Protein AF-A0A4S4KH27-F1 (afdb_monomer)

Secondary structure (DSSP, 8-state):
--S-PPPHHHHHHHHHHHHTHHHHHHHHGGGGGT--TT-HHHHHHHHHHHHHHHHHHHHHHHHHHHHSPPPP-TT--PPPS-HHHHHH-GGGGT---------HHHHHHHHHHHS-TT-GGG-SS-HHHHHHHHHHHHHTT-PPP-TTTHHHHHHHHHHHHHHS-----GGGS---------S------PPTT--S-TTTT----SSS----SS-SS----HHHHHHHHHHHHHHHHHHHTS---------

pLDDT: mean 73.65, std 20.92, range [32.75, 95.81]

Structure (mmCIF, N/CA/C/O backbone):
data_AF-A0A4S4KH27-F1
#
_entry.id   AF-A0A4S4KH27-F1
#
loop_
_atom_site.group_PDB
_atom_site.id
_atom_site.type_symbol
_atom_site.label_atom_id
_atom_site.label_alt_id
_atom_site.label_comp_id
_atom_site.label_asym_id
_atom_site.label_entity_id
_atom_site.label_seq_id
_atom_site.pdbx_PDB_ins_code
_atom_site.Cartn_x
_atom_site.Cartn_y
_atom_site.Cartn_z
_atom_site.occupancy
_atom_site.B_iso_or_equiv
_atom_site.auth_seq_id
_atom_site.auth_comp_id
_atom_site.auth_asym_id
_atom_site.auth_atom_id
_atom_site.pdbx_PDB_model_num
ATOM 1 N N . MET A 1 1 ? -7.395 16.567 -31.689 1.00 32.75 1 MET A N 1
ATOM 2 C CA . MET A 1 1 ? -6.263 17.199 -30.978 1.00 32.75 1 MET A CA 1
ATOM 3 C C . MET A 1 1 ? -6.443 17.024 -29.475 1.00 32.75 1 MET A C 1
ATOM 5 O O . MET A 1 1 ? -7.317 17.667 -28.906 1.00 32.75 1 MET A O 1
ATOM 9 N N . ARG A 1 2 ? -5.694 16.117 -28.833 1.00 38.28 2 ARG A N 1
ATOM 10 C CA . ARG A 1 2 ? -5.610 16.062 -27.362 1.00 38.28 2 ARG A CA 1
ATOM 11 C C . ARG A 1 2 ? -4.453 16.969 -26.952 1.00 38.28 2 ARG A C 1
ATOM 13 O O . ARG A 1 2 ? -3.340 16.734 -27.396 1.00 38.28 2 ARG A O 1
ATOM 20 N N . LYS A 1 3 ? -4.754 18.029 -26.200 1.00 52.62 3 LYS A N 1
ATOM 21 C CA . LYS A 1 3 ? -3.822 19.136 -25.929 1.00 52.62 3 LYS A CA 1
ATOM 22 C C . LYS A 1 3 ? -2.678 18.786 -24.973 1.00 52.62 3 LYS A C 1
ATOM 24 O O . LYS A 1 3 ? -1.679 19.475 -25.004 1.00 52.62 3 LYS A O 1
ATOM 29 N N . HIS A 1 4 ? -2.771 17.695 -24.215 1.00 58.62 4 HIS A N 1
ATOM 30 C CA . HIS A 1 4 ? -1.663 17.154 -23.427 1.00 58.62 4 HIS A CA 1
ATOM 31 C C . HIS A 1 4 ? -1.786 15.627 -23.395 1.00 58.62 4 HIS A C 1
ATOM 33 O O . HIS A 1 4 ? -2.890 15.095 -23.235 1.00 58.62 4 HIS A O 1
ATOM 39 N N . ALA A 1 5 ? -0.678 14.922 -23.611 1.00 65.62 5 ALA A N 1
ATOM 40 C CA . ALA A 1 5 ? -0.604 13.480 -23.419 1.00 65.62 5 ALA A CA 1
ATOM 41 C C . ALA A 1 5 ? -0.062 13.206 -22.014 1.00 65.62 5 ALA A C 1
ATOM 43 O O . ALA A 1 5 ? 0.953 13.781 -21.632 1.00 65.62 5 ALA A O 1
ATOM 44 N N . ASN A 1 6 ? -0.735 12.336 -21.260 1.00 73.62 6 ASN A N 1
ATOM 45 C CA . ASN A 1 6 ? -0.286 11.955 -19.923 1.00 73.62 6 ASN A CA 1
ATOM 46 C C . ASN A 1 6 ? 1.135 11.383 -19.978 1.00 73.62 6 ASN A C 1
ATOM 48 O O . ASN A 1 6 ? 1.449 10.560 -20.847 1.00 73.62 6 ASN A O 1
ATOM 52 N N . ILE A 1 7 ? 1.975 11.766 -19.020 1.00 78.69 7 ILE A N 1
ATOM 53 C CA . ILE A 1 7 ? 3.325 11.207 -18.908 1.00 78.69 7 ILE A CA 1
ATOM 54 C C . ILE A 1 7 ? 3.264 9.741 -18.451 1.00 78.69 7 ILE A C 1
ATOM 56 O O . ILE A 1 7 ? 2.272 9.278 -17.884 1.00 78.69 7 ILE A O 1
ATOM 60 N N . LYS A 1 8 ? 4.330 8.965 -18.694 1.00 76.62 8 LYS A N 1
ATOM 61 C CA . LYS A 1 8 ? 4.358 7.520 -18.378 1.00 76.62 8 LYS A CA 1
ATOM 62 C C . LYS A 1 8 ? 3.948 7.192 -16.927 1.00 76.62 8 LYS A C 1
ATOM 64 O O . LYS A 1 8 ? 3.162 6.255 -16.772 1.00 76.62 8 LYS A O 1
ATOM 69 N N . PRO A 1 9 ? 4.399 7.934 -15.890 1.00 76.31 9 PRO A N 1
ATOM 70 C CA . PRO A 1 9 ? 3.924 7.716 -14.525 1.00 76.31 9 PRO A CA 1
ATOM 71 C C . PRO A 1 9 ? 2.406 7.874 -14.395 1.00 76.31 9 PRO A C 1
ATOM 73 O O . PRO A 1 9 ? 1.745 6.988 -13.867 1.00 76.31 9 PRO A O 1
ATOM 76 N N . GLU A 1 10 ? 1.820 8.941 -14.937 1.00 82.50 10 GLU A N 1
ATOM 77 C CA . GLU A 1 10 ? 0.369 9.184 -14.887 1.00 82.50 10 GLU A CA 1
ATOM 78 C C . GLU A 1 10 ? -0.435 8.101 -15.615 1.00 82.50 10 GLU A C 1
ATOM 80 O O . GLU A 1 10 ? -1.504 7.692 -15.158 1.00 82.50 10 GLU A O 1
ATOM 85 N N . ILE A 1 11 ? 0.077 7.605 -16.745 1.00 82.25 11 ILE A N 1
ATOM 86 C CA . ILE A 1 11 ? -0.525 6.472 -17.455 1.00 82.25 11 ILE A CA 1
ATOM 87 C C . ILE A 1 11 ? -0.501 5.225 -16.562 1.00 82.25 11 ILE A C 1
ATOM 89 O O . ILE A 1 11 ? -1.524 4.549 -16.440 1.00 82.25 11 ILE A O 1
ATOM 93 N N . ALA A 1 12 ? 0.626 4.936 -15.904 1.00 84.31 12 ALA A N 1
ATOM 94 C CA . ALA A 1 12 ? 0.743 3.808 -14.981 1.00 84.31 12 ALA A CA 1
ATOM 95 C C . ALA A 1 12 ? -0.240 3.927 -13.804 1.00 84.31 12 ALA A C 1
ATOM 97 O O . ALA A 1 12 ? -0.971 2.975 -13.526 1.00 84.31 12 ALA A O 1
ATOM 98 N N . TRP A 1 13 ? -0.351 5.111 -13.194 1.00 84.38 13 TRP A N 1
ATOM 99 C CA . TRP A 1 13 ? -1.356 5.402 -12.166 1.00 84.38 13 TRP A CA 1
ATOM 100 C C . TRP A 1 13 ? -2.787 5.199 -12.677 1.00 84.38 13 TRP A C 1
ATOM 102 O O . TRP A 1 13 ? -3.617 4.607 -11.985 1.00 84.38 13 TRP A O 1
ATOM 112 N N . SER A 1 14 ? -3.085 5.618 -13.913 1.00 84.69 14 SER A N 1
ATOM 113 C CA . SER A 1 14 ? -4.395 5.387 -14.535 1.00 84.69 14 SER A CA 1
ATOM 114 C C . SER A 1 14 ? -4.707 3.898 -14.687 1.00 84.69 14 SER A C 1
ATOM 116 O O . SER A 1 14 ? -5.837 3.480 -14.437 1.00 84.69 14 SER A O 1
ATOM 118 N N . HIS A 1 15 ? -3.722 3.085 -15.078 1.00 86.75 15 HIS A N 1
ATOM 119 C CA . HIS A 1 15 ? -3.892 1.637 -15.182 1.00 86.75 15 HIS A CA 1
ATOM 120 C C . HIS A 1 15 ? -4.090 0.979 -13.817 1.00 86.75 15 HIS A C 1
ATOM 122 O O . HIS A 1 15 ? -5.001 0.163 -13.682 1.00 86.75 15 HIS A O 1
ATOM 128 N N . LEU A 1 16 ? -3.310 1.370 -12.806 1.00 88.75 16 LEU A N 1
ATOM 129 C CA . LEU A 1 16 ? -3.475 0.885 -11.435 1.00 88.75 16 LEU A CA 1
ATOM 130 C C . LEU A 1 16 ? -4.897 1.175 -10.921 1.00 88.75 16 LEU A C 1
ATOM 132 O O . LEU A 1 16 ? -5.592 0.269 -10.463 1.00 88.75 16 LEU A O 1
ATOM 136 N N . ARG A 1 17 ? -5.382 2.413 -11.091 1.00 89.81 17 ARG A N 1
ATOM 137 C CA . ARG A 1 17 ? -6.741 2.822 -10.687 1.00 89.81 17 ARG A CA 1
ATOM 138 C C . ARG A 1 17 ? -7.857 2.096 -11.439 1.00 89.81 17 ARG A C 1
ATOM 140 O O . ARG A 1 17 ? -8.933 1.932 -10.885 1.00 89.81 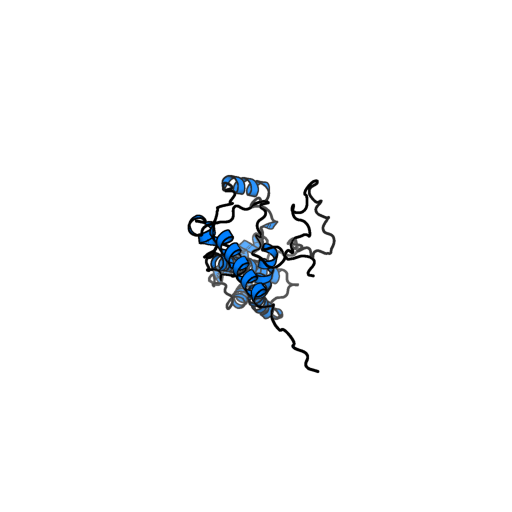17 ARG A O 1
ATOM 147 N N . LYS A 1 18 ? -7.641 1.683 -12.690 1.00 87.06 18 LYS A N 1
ATOM 148 C CA . LYS A 1 18 ? -8.666 0.993 -13.497 1.00 87.06 18 LYS A CA 1
ATOM 149 C C . LYS A 1 18 ? -8.698 -0.515 -13.285 1.00 87.06 18 LYS A C 1
ATOM 151 O O . LYS A 1 18 ? -9.763 -1.107 -13.401 1.00 87.06 18 LYS A O 1
ATOM 156 N N . ASN A 1 19 ? -7.545 -1.127 -13.025 1.00 85.81 19 ASN A N 1
ATOM 157 C CA . ASN A 1 19 ? -7.409 -2.582 -13.059 1.00 85.81 19 ASN A CA 1
ATOM 158 C C . ASN A 1 19 ? -7.240 -3.196 -11.667 1.00 85.81 19 ASN A C 1
ATOM 160 O O . ASN A 1 19 ? -7.783 -4.264 -11.415 1.00 85.81 19 ASN A O 1
ATOM 164 N N . TRP A 1 20 ? -6.492 -2.536 -10.780 1.00 89.38 20 TRP A N 1
ATOM 165 C CA . TRP A 1 20 ? -6.183 -3.046 -9.442 1.00 89.38 20 TRP A CA 1
ATOM 166 C C . TRP A 1 20 ? -7.169 -2.495 -8.407 1.00 89.38 20 TRP A C 1
ATOM 168 O O . TRP A 1 20 ? -7.836 -3.262 -7.716 1.00 89.38 20 TRP A O 1
ATOM 178 N N . ALA A 1 21 ? -7.352 -1.169 -8.371 1.00 88.62 21 ALA A N 1
ATOM 179 C CA . ALA A 1 21 ? -8.151 -0.506 -7.336 1.00 88.62 21 ALA A CA 1
ATOM 180 C C . ALA A 1 21 ? -9.606 -1.006 -7.209 1.00 88.62 21 ALA A C 1
ATOM 182 O O . ALA A 1 21 ? -10.028 -1.220 -6.073 1.00 88.62 21 ALA A O 1
ATOM 183 N N . PRO A 1 22 ? -10.366 -1.282 -8.294 1.00 90.69 22 PRO A N 1
ATOM 184 C CA . PRO A 1 22 ? -11.764 -1.695 -8.159 1.00 90.69 22 PRO A CA 1
ATOM 185 C C . PRO A 1 22 ? -11.942 -3.002 -7.381 1.00 90.69 22 PRO A C 1
ATOM 187 O O . PRO A 1 22 ? -12.964 -3.191 -6.729 1.00 90.69 22 PRO A O 1
ATOM 190 N N . GLY A 1 23 ? -10.958 -3.910 -7.418 1.00 88.44 23 GLY A N 1
ATOM 191 C CA . GLY A 1 23 ? -10.997 -5.149 -6.639 1.00 88.44 23 GLY A CA 1
ATOM 192 C C . GLY A 1 23 ? -11.021 -4.877 -5.135 1.00 88.44 23 GLY A C 1
ATOM 193 O O . GLY A 1 23 ? -11.875 -5.405 -4.426 1.00 88.44 23 GLY A O 1
ATOM 194 N N . TYR A 1 24 ? -10.138 -3.992 -4.671 1.00 90.31 24 TYR A N 1
ATOM 195 C CA . TYR A 1 24 ? -10.033 -3.609 -3.263 1.00 90.31 24 TYR A CA 1
ATOM 196 C C . TYR A 1 24 ? -11.155 -2.661 -2.846 1.00 90.31 24 TYR A C 1
ATOM 198 O O . TYR A 1 24 ? -11.741 -2.857 -1.787 1.00 90.31 24 TYR A O 1
ATOM 206 N N . GLU A 1 25 ? -11.546 -1.711 -3.698 1.00 91.31 25 GLU A N 1
ATOM 207 C CA . GLU A 1 25 ? -12.707 -0.846 -3.454 1.00 91.31 25 GLU A CA 1
ATOM 208 C C . GLU A 1 25 ? -13.991 -1.672 -3.273 1.00 91.31 25 GLU A C 1
ATOM 210 O O . GLU A 1 25 ? -14.748 -1.405 -2.346 1.00 91.31 25 GLU A O 1
ATOM 215 N N . ASN A 1 26 ? -14.196 -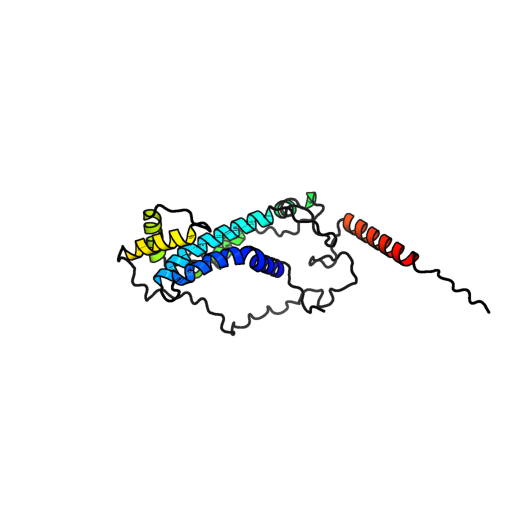2.733 -4.067 1.00 90.31 26 ASN A N 1
ATOM 216 C CA . ASN A 1 26 ? -15.330 -3.654 -3.911 1.00 90.31 26 ASN A CA 1
ATOM 217 C C . ASN A 1 26 ? -15.282 -4.480 -2.618 1.00 90.31 26 ASN A C 1
ATOM 219 O O . ASN A 1 26 ? -16.320 -4.936 -2.138 1.00 90.31 26 ASN A O 1
ATOM 223 N N . ILE A 1 27 ? -14.091 -4.757 -2.082 1.00 90.38 27 ILE A N 1
ATOM 224 C CA . ILE A 1 27 ? -13.947 -5.428 -0.785 1.00 90.38 27 ILE A CA 1
ATOM 225 C C . ILE A 1 27 ? -14.289 -4.430 0.310 1.00 90.38 27 ILE A C 1
ATOM 227 O O . ILE A 1 27 ? -15.131 -4.726 1.154 1.00 90.38 27 ILE A O 1
ATOM 231 N N . LEU A 1 28 ? -13.697 -3.237 0.266 1.00 91.12 28 LEU A N 1
ATOM 232 C CA . LEU A 1 28 ? -13.906 -2.194 1.264 1.00 91.12 28 LEU A CA 1
ATOM 233 C C . LEU A 1 28 ? -15.359 -1.693 1.286 1.00 91.12 28 LEU A C 1
ATOM 235 O O . LEU A 1 28 ? -15.912 -1.448 2.353 1.00 91.12 28 LEU A O 1
ATOM 239 N N . SER A 1 29 ? -16.032 -1.634 0.135 1.00 89.69 29 SER A N 1
ATOM 240 C CA . SER A 1 29 ? -17.438 -1.227 0.054 1.00 89.69 29 SER A CA 1
ATOM 241 C C . SER A 1 29 ? -18.392 -2.179 0.780 1.00 89.69 29 SER A C 1
ATOM 243 O O . SER A 1 29 ? -19.482 -1.766 1.163 1.00 89.69 29 SER A O 1
ATOM 245 N N . ARG A 1 30 ? -18.010 -3.449 0.996 1.00 89.25 30 ARG A N 1
ATOM 246 C CA . ARG A 1 30 ? -18.831 -4.419 1.750 1.00 89.25 30 ARG A CA 1
ATOM 247 C C . ARG A 1 30 ? -18.961 -4.060 3.224 1.00 89.25 30 ARG A C 1
ATOM 249 O O . ARG A 1 30 ? -19.926 -4.472 3.853 1.00 89.25 30 ARG A O 1
ATOM 256 N N . GLY A 1 31 ? -18.008 -3.311 3.769 1.00 86.44 31 GLY A N 1
ATOM 257 C CA . GLY A 1 31 ? -18.038 -2.897 5.165 1.00 86.44 31 GLY A CA 1
ATOM 258 C C . GLY A 1 31 ? -18.854 -1.643 5.430 1.00 86.44 31 GLY A C 1
ATOM 259 O O . GLY A 1 31 ? -18.781 -1.144 6.542 1.00 86.44 31 GLY A O 1
ATOM 260 N N . HIS A 1 32 ? -19.621 -1.125 4.464 1.00 85.31 32 HIS A N 1
ATOM 261 C CA . HIS A 1 32 ? -20.421 0.088 4.668 1.00 85.31 32 HIS A CA 1
ATOM 262 C C . HIS A 1 32 ? -21.385 -0.018 5.862 1.00 85.31 32 HIS A C 1
ATOM 264 O O . HIS A 1 32 ? -21.577 0.960 6.574 1.00 85.31 32 HIS A O 1
ATOM 270 N N . ASP A 1 33 ? -21.930 -1.211 6.113 1.00 85.81 33 ASP A N 1
ATOM 271 C CA . ASP A 1 33 ? -22.837 -1.467 7.240 1.00 85.81 33 ASP A CA 1
ATOM 272 C C . ASP A 1 33 ? -22.103 -1.869 8.539 1.00 85.81 33 ASP A C 1
ATOM 274 O O . ASP A 1 33 ? -22.729 -2.018 9.586 1.00 85.81 33 ASP A O 1
ATOM 278 N N . ILE A 1 34 ? -20.785 -2.091 8.472 1.00 88.44 34 ILE A N 1
ATOM 279 C CA . ILE A 1 34 ? -19.949 -2.630 9.565 1.00 88.44 34 ILE A CA 1
ATOM 280 C C . ILE A 1 34 ? -19.043 -1.538 10.150 1.00 88.44 34 ILE A C 1
ATOM 282 O O . ILE A 1 34 ? -18.754 -1.543 11.343 1.00 88.44 34 ILE A O 1
ATOM 286 N N . TYR A 1 35 ? -18.588 -0.621 9.298 1.00 91.00 35 TYR A N 1
ATOM 287 C CA . TYR A 1 35 ? -17.637 0.434 9.605 1.00 91.00 35 TYR A CA 1
ATOM 288 C C . TYR A 1 35 ? -18.326 1.800 9.629 1.00 91.00 35 TYR A C 1
ATOM 290 O O . TYR A 1 35 ? -18.843 2.268 8.615 1.00 91.00 35 TYR A O 1
ATOM 298 N N . ASP A 1 36 ? -18.260 2.466 10.777 1.00 89.31 36 ASP A N 1
ATOM 299 C CA . ASP A 1 36 ? -18.675 3.849 10.968 1.00 89.31 36 ASP A CA 1
ATOM 300 C C . ASP A 1 36 ? -17.447 4.782 10.958 1.00 89.31 36 ASP A C 1
ATOM 302 O O . ASP A 1 36 ? -16.654 4.773 11.908 1.00 89.31 36 ASP A O 1
ATOM 306 N N . PRO A 1 37 ? -17.280 5.634 9.927 1.00 84.75 37 PRO A N 1
ATOM 307 C CA . PRO A 1 37 ? -16.188 6.603 9.873 1.00 84.75 37 PRO A CA 1
ATOM 308 C C . PRO A 1 37 ? -16.276 7.686 10.957 1.00 84.75 37 PRO A C 1
ATOM 310 O O . PRO A 1 37 ? -15.268 8.337 11.237 1.00 84.75 37 PRO A O 1
ATOM 313 N N . GLY A 1 38 ? -17.452 7.892 11.563 1.00 86.25 38 GLY A N 1
ATOM 314 C CA . GLY A 1 38 ? -17.642 8.803 12.692 1.00 86.25 38 GLY A CA 1
ATOM 315 C C . GLY A 1 38 ? -17.103 8.255 14.014 1.00 86.25 38 GLY A C 1
ATOM 316 O O . GLY A 1 38 ? -16.885 9.022 14.951 1.00 86.25 38 GLY A O 1
ATOM 317 N N . ASN A 1 39 ? -16.847 6.948 14.097 1.00 87.75 39 ASN A N 1
ATOM 318 C CA . ASN A 1 39 ? -16.326 6.306 15.292 1.00 87.75 39 ASN A CA 1
ATOM 319 C C . ASN A 1 39 ? -14.791 6.209 15.237 1.00 87.75 39 ASN A C 1
ATOM 321 O O . ASN A 1 39 ? -14.217 5.446 14.455 1.00 87.75 39 ASN A O 1
ATOM 325 N N . THR A 1 40 ? -14.114 6.959 16.113 1.00 87.81 40 THR A N 1
ATOM 326 C CA . THR A 1 40 ? -12.644 7.007 16.186 1.00 87.81 40 THR A CA 1
ATOM 327 C C . THR A 1 40 ? -12.020 5.629 16.393 1.00 87.81 40 THR A C 1
ATOM 329 O O . THR A 1 40 ? -11.044 5.304 15.723 1.00 87.81 40 THR A O 1
ATOM 332 N N . LEU A 1 41 ? -12.591 4.789 17.263 1.00 88.56 41 LEU A N 1
ATOM 333 C CA . LEU A 1 41 ? -12.072 3.443 17.512 1.00 88.56 41 LEU A CA 1
ATOM 334 C C . LEU A 1 41 ? -12.135 2.586 16.252 1.00 88.56 41 LEU A C 1
ATOM 336 O O . LEU A 1 41 ? -11.130 2.008 15.841 1.00 88.56 41 LEU A O 1
ATOM 340 N N . GLN A 1 42 ? -13.294 2.562 15.598 1.00 91.19 42 GLN A N 1
ATOM 341 C CA . GLN A 1 42 ? -13.470 1.812 14.360 1.00 91.19 42 GLN A CA 1
ATOM 342 C C . GLN A 1 42 ? -12.517 2.291 13.263 1.00 91.19 42 GLN A C 1
ATOM 344 O O . GLN A 1 42 ? -11.972 1.461 12.534 1.00 91.19 42 GLN A O 1
ATOM 349 N N . LYS A 1 43 ? -12.277 3.608 13.173 1.00 90.75 43 LYS A N 1
ATOM 350 C CA . LYS A 1 43 ? -11.304 4.215 12.253 1.00 90.75 43 LYS A CA 1
ATOM 351 C C . LYS A 1 43 ? -9.875 3.764 12.541 1.00 90.75 43 LYS A C 1
ATOM 353 O O . LYS A 1 43 ? -9.174 3.414 11.599 1.00 90.75 43 LYS A O 1
ATOM 358 N N . LEU A 1 44 ? -9.440 3.736 13.798 1.00 90.75 44 LEU A N 1
ATOM 359 C CA . LEU A 1 44 ? -8.082 3.304 14.144 1.00 90.75 44 LEU A CA 1
ATOM 360 C C . LEU A 1 44 ? -7.866 1.814 13.887 1.00 90.75 44 LEU A C 1
ATOM 362 O O . LEU A 1 44 ? -6.862 1.459 13.275 1.00 90.75 44 LEU A O 1
ATOM 366 N N . VAL A 1 45 ? -8.821 0.959 14.271 1.00 92.62 45 VAL A N 1
ATOM 367 C CA . VAL A 1 45 ? -8.775 -0.480 13.949 1.00 92.62 45 VAL A CA 1
ATOM 368 C C . VAL A 1 45 ? -8.693 -0.669 12.433 1.00 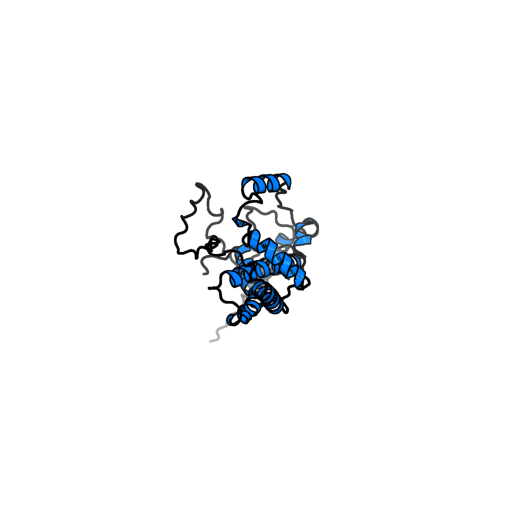92.62 45 VAL A C 1
ATOM 370 O O . VAL A 1 45 ? -7.891 -1.462 11.942 1.00 92.62 45 VAL A O 1
ATOM 373 N N . PHE A 1 46 ? -9.487 0.097 11.680 1.00 93.75 46 PHE A N 1
ATOM 374 C CA . PHE A 1 46 ? -9.493 0.027 10.225 1.00 93.75 46 PHE A CA 1
ATOM 375 C C . PHE A 1 46 ? -8.148 0.454 9.635 1.00 93.75 46 PHE A C 1
ATOM 377 O O . PHE A 1 46 ? -7.602 -0.276 8.818 1.00 93.75 46 PHE A O 1
ATOM 384 N N . LEU A 1 47 ? -7.586 1.595 10.046 1.00 92.50 47 LEU A N 1
ATOM 385 C CA . LEU A 1 47 ? -6.299 2.083 9.539 1.00 92.50 47 LEU A CA 1
ATOM 386 C C . LEU A 1 47 ? -5.150 1.128 9.875 1.00 92.50 47 LEU A C 1
ATOM 388 O O . LEU A 1 47 ? -4.341 0.823 8.998 1.00 92.50 47 LEU A O 1
ATOM 392 N N . TRP A 1 48 ? -5.112 0.629 11.113 1.00 94.19 48 TRP A N 1
ATOM 393 C CA . TRP A 1 48 ? -4.090 -0.307 11.581 1.00 94.19 48 TRP A CA 1
ATOM 394 C C . TRP A 1 48 ? -4.103 -1.615 10.781 1.00 94.19 48 TRP A C 1
ATOM 396 O O . TRP A 1 48 ? -3.043 -2.139 10.459 1.00 94.19 48 TRP A O 1
ATOM 406 N N . LEU A 1 49 ? -5.285 -2.108 10.394 1.00 94.44 49 LEU A N 1
ATOM 407 C CA . LEU A 1 49 ? -5.419 -3.345 9.623 1.00 94.44 49 LEU A CA 1
ATOM 408 C C . LEU A 1 49 ? -5.283 -3.131 8.104 1.00 94.44 49 LEU A C 1
ATOM 410 O O . LEU A 1 49 ? -4.603 -3.892 7.416 1.00 94.44 49 LEU A O 1
ATOM 414 N N . ALA A 1 50 ? -5.956 -2.115 7.561 1.00 92.75 50 ALA A N 1
ATOM 415 C CA . ALA A 1 50 ? -6.108 -1.916 6.123 1.00 92.75 50 ALA A CA 1
ATOM 416 C C . ALA A 1 50 ? -4.846 -1.373 5.460 1.00 92.75 50 ALA A C 1
ATOM 418 O O . ALA A 1 50 ? -4.522 -1.811 4.360 1.00 92.75 50 ALA A O 1
ATOM 419 N N . VAL A 1 51 ? -4.140 -0.429 6.094 1.00 92.31 51 VAL A N 1
ATOM 420 C CA . VAL A 1 51 ? -2.983 0.217 5.458 1.00 92.31 51 VAL A CA 1
ATOM 421 C C . VAL A 1 51 ? -1.836 -0.774 5.236 1.00 92.31 51 VAL A C 1
ATOM 423 O O . VAL A 1 51 ? -1.397 -0.879 4.090 1.00 92.31 51 VAL A O 1
ATOM 426 N N . PRO A 1 52 ? -1.386 -1.564 6.236 1.00 93.56 52 PRO A N 1
ATOM 427 C CA . PRO A 1 52 ? -0.333 -2.555 6.010 1.00 93.56 52 PRO A CA 1
ATOM 428 C C . PRO A 1 52 ? -0.746 -3.640 5.012 1.00 93.56 52 PRO A C 1
ATOM 430 O O . PRO A 1 52 ? 0.063 -4.054 4.184 1.00 93.56 52 PRO A O 1
ATOM 433 N N . TRP A 1 53 ? -2.012 -4.070 5.045 1.00 94.56 53 TRP A N 1
ATOM 434 C CA . TRP A 1 53 ? -2.534 -5.042 4.085 1.00 94.56 53 TRP A CA 1
ATOM 435 C C . TRP A 1 53 ? -2.509 -4.498 2.649 1.00 94.56 53 TRP A C 1
ATOM 437 O O . TRP A 1 53 ? -1.941 -5.135 1.767 1.00 94.56 53 TRP A O 1
ATOM 447 N N . LEU A 1 54 ? -3.057 -3.303 2.408 1.00 94.19 54 LEU A N 1
ATOM 448 C CA . LEU A 1 54 ? -3.046 -2.678 1.081 1.00 94.19 54 LEU A CA 1
ATOM 449 C C . LEU A 1 54 ? -1.623 -2.393 0.593 1.00 94.19 54 LEU A C 1
ATOM 451 O O . LEU A 1 54 ? -1.354 -2.549 -0.595 1.00 94.19 54 LEU A O 1
ATOM 455 N N . GLN A 1 55 ? -0.714 -2.008 1.492 1.00 94.00 55 GLN A N 1
ATOM 456 C CA . GLN A 1 55 ? 0.695 -1.810 1.161 1.00 94.00 55 GLN A CA 1
ATOM 457 C C . GLN A 1 55 ? 1.337 -3.117 0.674 1.00 94.00 55 GLN A C 1
ATOM 459 O O . GLN A 1 55 ? 1.932 -3.130 -0.400 1.00 94.00 55 GLN A O 1
ATOM 464 N N . ALA A 1 56 ? 1.139 -4.229 1.390 1.00 93.69 56 ALA A N 1
ATOM 465 C CA . ALA A 1 56 ? 1.658 -5.538 0.985 1.00 93.69 56 ALA A CA 1
ATOM 466 C C . ALA A 1 56 ? 1.101 -6.001 -0.376 1.00 93.69 56 ALA A C 1
ATOM 468 O O . ALA A 1 56 ? 1.824 -6.560 -1.199 1.00 93.69 56 ALA A O 1
ATOM 469 N N . GLU A 1 57 ? -0.177 -5.737 -0.642 1.00 93.88 57 GLU A N 1
ATOM 470 C CA . GLU A 1 57 ? -0.825 -6.054 -1.920 1.00 93.88 57 GLU A CA 1
ATOM 471 C C . GLU A 1 57 ? -0.304 -5.174 -3.074 1.00 93.88 57 GLU A C 1
ATOM 473 O O . GLU A 1 57 ? -0.155 -5.643 -4.205 1.00 93.88 57 GLU A O 1
ATOM 478 N N . LEU A 1 58 ? 0.014 -3.903 -2.804 1.00 93.75 58 LEU A N 1
ATOM 479 C CA . LEU A 1 58 ? 0.660 -3.005 -3.768 1.00 93.75 58 LEU A CA 1
ATOM 480 C C . LEU A 1 58 ? 2.104 -3.421 -4.061 1.00 93.75 58 LEU A C 1
ATOM 482 O O . LEU A 1 58 ? 2.533 -3.356 -5.216 1.00 93.75 58 LEU A O 1
ATOM 486 N N . ASP A 1 59 ? 2.839 -3.871 -3.047 1.00 94.31 59 ASP A N 1
ATOM 487 C CA . ASP A 1 59 ? 4.197 -4.386 -3.208 1.00 94.31 59 ASP A CA 1
ATOM 488 C C . ASP A 1 59 ? 4.195 -5.672 -4.045 1.00 94.31 59 ASP A C 1
ATOM 490 O O . ASP A 1 59 ? 4.952 -5.774 -5.013 1.00 94.31 59 ASP A O 1
ATOM 494 N N . ALA A 1 60 ? 3.259 -6.590 -3.780 1.00 92.19 60 ALA A N 1
ATOM 495 C CA . ALA A 1 60 ? 3.050 -7.780 -4.604 1.00 92.19 60 ALA A CA 1
ATOM 496 C C . ALA A 1 60 ? 2.689 -7.419 -6.057 1.00 92.19 60 ALA A C 1
ATOM 498 O O . ALA A 1 60 ? 3.258 -7.974 -7.000 1.00 92.19 60 ALA A O 1
ATOM 499 N N . TYR A 1 61 ? 1.799 -6.439 -6.260 1.00 91.75 61 TYR A N 1
ATOM 500 C CA . TYR A 1 61 ? 1.472 -5.940 -7.598 1.00 91.75 61 TYR A CA 1
ATOM 501 C C . TYR A 1 61 ? 2.707 -5.376 -8.312 1.00 91.75 61 TYR A C 1
ATOM 503 O O . TYR A 1 61 ? 2.926 -5.671 -9.487 1.00 91.75 61 TYR A O 1
ATOM 511 N N . LYS A 1 62 ? 3.526 -4.568 -7.628 1.00 91.50 62 LYS A N 1
ATOM 512 C CA . LYS A 1 62 ? 4.766 -4.008 -8.184 1.00 91.50 62 LYS A CA 1
ATOM 513 C C . LYS A 1 62 ? 5.712 -5.125 -8.626 1.00 91.50 62 LYS A C 1
ATOM 515 O O . LYS A 1 62 ? 6.247 -5.049 -9.734 1.00 91.50 62 LYS A O 1
ATOM 520 N N . GLU A 1 63 ? 5.918 -6.136 -7.787 1.00 93.56 63 GLU A N 1
ATOM 521 C CA . GLU A 1 63 ? 6.776 -7.281 -8.099 1.00 93.56 63 GLU A CA 1
ATOM 522 C C . GLU A 1 63 ? 6.262 -8.061 -9.310 1.00 93.56 63 GLU A C 1
ATOM 524 O O . GLU A 1 63 ? 7.014 -8.298 -10.257 1.00 93.56 63 GLU A O 1
ATOM 529 N N . GLU A 1 64 ? 4.973 -8.401 -9.349 1.00 91.50 64 GLU A N 1
ATOM 530 C CA . GLU A 1 64 ? 4.367 -9.099 -10.488 1.00 91.50 64 GLU A CA 1
ATOM 531 C C . GLU A 1 64 ? 4.478 -8.269 -11.773 1.00 91.50 64 GLU A C 1
ATOM 533 O O . GLU A 1 64 ? 4.859 -8.768 -12.837 1.00 91.50 64 GLU A O 1
ATOM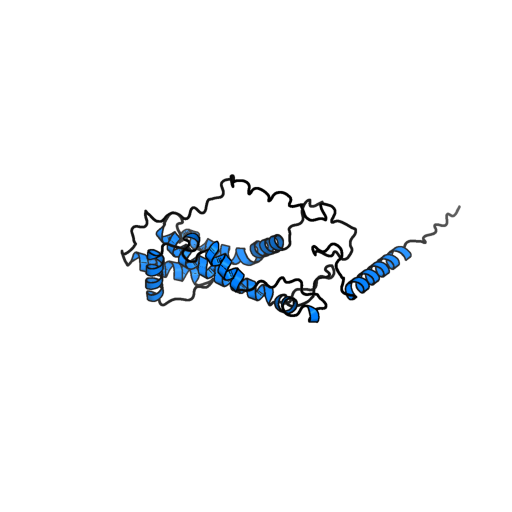 538 N N . PHE A 1 65 ? 4.184 -6.973 -11.680 1.00 89.06 65 PHE A N 1
ATOM 539 C CA . PHE A 1 65 ? 4.239 -6.050 -12.801 1.00 89.06 65 PHE A CA 1
ATOM 540 C C . PHE A 1 65 ? 5.668 -5.962 -13.364 1.00 89.06 65 PHE A C 1
ATOM 542 O O . PHE A 1 65 ? 5.862 -6.052 -14.580 1.00 89.06 65 PHE A O 1
ATOM 549 N N . ASN A 1 66 ? 6.684 -5.819 -12.518 1.00 90.56 66 ASN A N 1
ATOM 550 C CA . ASN A 1 66 ? 8.068 -5.644 -12.964 1.00 90.56 66 ASN A CA 1
ATOM 551 C C . ASN A 1 66 ? 8.753 -6.951 -13.398 1.00 90.56 66 ASN A C 1
ATOM 553 O O . ASN A 1 66 ? 9.597 -6.924 -14.300 1.00 90.56 66 ASN A O 1
ATOM 557 N N . SER A 1 67 ? 8.316 -8.091 -12.858 1.00 92.56 67 SER A N 1
ATOM 558 C CA . SER A 1 67 ? 8.809 -9.425 -13.227 1.00 92.56 67 SER A CA 1
ATOM 559 C C . SER A 1 67 ? 8.098 -10.036 -14.445 1.00 92.56 67 SER A C 1
ATOM 561 O O . SER A 1 67 ? 8.599 -10.982 -15.060 1.00 92.56 67 SER A O 1
ATOM 563 N N . SER A 1 68 ? 6.960 -9.479 -14.866 1.00 90.12 68 SER A N 1
ATOM 564 C CA . SER A 1 68 ? 6.194 -9.978 -16.013 1.00 90.12 68 SER A CA 1
ATOM 565 C C . SER A 1 68 ? 6.684 -9.437 -17.358 1.00 90.12 68 SER A C 1
ATOM 567 O O . SER A 1 68 ? 6.904 -8.237 -17.554 1.00 90.12 68 SER A O 1
ATOM 569 N N . LYS A 1 69 ? 6.773 -10.324 -18.358 1.00 88.38 69 LYS A N 1
ATOM 570 C CA . LYS A 1 69 ? 7.139 -9.950 -19.732 1.00 88.38 69 LYS A CA 1
ATOM 571 C C . LYS A 1 69 ? 6.064 -9.062 -20.356 1.00 88.38 69 LYS A C 1
ATOM 573 O O . LYS A 1 69 ? 4.891 -9.428 -20.410 1.00 88.38 69 LYS A O 1
ATOM 578 N N . ARG A 1 70 ? 6.473 -7.924 -20.921 1.00 85.31 70 ARG A N 1
ATOM 579 C CA . ARG A 1 70 ? 5.547 -7.026 -21.622 1.00 85.31 70 ARG A CA 1
ATOM 580 C C . ARG A 1 70 ? 5.262 -7.481 -23.038 1.00 85.31 70 ARG A C 1
ATOM 582 O O . ARG A 1 70 ? 6.141 -7.977 -23.746 1.00 85.31 70 ARG A O 1
ATOM 589 N N . ARG A 1 71 ? 4.011 -7.282 -23.458 1.00 84.12 71 ARG A N 1
ATOM 590 C CA . ARG A 1 71 ? 3.612 -7.458 -24.852 1.00 84.12 71 ARG A CA 1
ATOM 591 C C . ARG A 1 71 ? 4.415 -6.482 -25.709 1.00 84.12 71 ARG A C 1
ATOM 593 O O . ARG A 1 71 ? 4.445 -5.288 -25.424 1.00 84.12 71 ARG A O 1
ATOM 600 N N . ALA A 1 72 ? 5.037 -7.009 -26.760 1.00 79.81 72 ALA A N 1
ATOM 601 C CA . ALA A 1 72 ? 5.711 -6.186 -27.748 1.00 79.81 72 ALA A CA 1
ATOM 602 C C . ALA A 1 72 ? 4.680 -5.317 -28.480 1.00 79.81 72 ALA A C 1
ATOM 604 O O . ALA A 1 72 ? 3.647 -5.810 -28.939 1.00 79.81 72 ALA A O 1
ATOM 605 N N . ASP A 1 73 ? 4.978 -4.029 -28.566 1.00 78.75 73 ASP A N 1
ATOM 606 C CA . ASP A 1 73 ? 4.207 -3.058 -29.325 1.00 78.75 73 ASP A CA 1
ATOM 607 C C . ASP A 1 73 ? 5.012 -2.720 -30.578 1.00 78.75 73 ASP A C 1
ATOM 609 O O . ASP A 1 73 ? 6.155 -2.276 -30.474 1.00 78.75 73 ASP A O 1
ATOM 613 N N . LYS A 1 74 ? 4.441 -2.989 -31.757 1.00 79.50 74 LYS A N 1
ATOM 614 C CA . LYS A 1 74 ? 5.130 -2.756 -33.031 1.00 79.50 74 LYS A CA 1
ATOM 615 C C . LYS A 1 74 ? 5.346 -1.273 -33.317 1.00 79.50 74 LYS A C 1
ATOM 617 O O . LYS A 1 74 ? 6.187 -0.967 -34.135 1.00 79.50 74 LYS A O 1
ATOM 622 N N . ASN A 1 75 ? 4.652 -0.382 -32.610 1.00 78.75 75 ASN A N 1
ATOM 623 C CA . ASN A 1 75 ? 4.767 1.062 -32.791 1.00 78.75 75 ASN A CA 1
ATOM 624 C C . ASN A 1 75 ? 5.749 1.703 -31.791 1.00 78.75 75 ASN A C 1
ATOM 626 O O . ASN A 1 75 ? 5.790 2.925 -31.666 1.00 78.75 75 ASN A O 1
ATOM 630 N N . LYS A 1 76 ? 6.486 0.906 -30.999 1.00 73.50 76 LYS A N 1
ATOM 631 C CA . LYS A 1 76 ? 7.391 1.412 -29.955 1.00 73.50 76 LYS A CA 1
ATOM 632 C C . LYS A 1 76 ? 8.763 0.758 -30.033 1.00 73.50 76 LYS A C 1
ATOM 634 O O . LYS A 1 76 ? 8.885 -0.459 -29.923 1.00 73.50 76 LYS A O 1
ATOM 639 N N . VAL A 1 77 ? 9.802 1.591 -30.060 1.00 77.38 77 VAL A N 1
ATOM 640 C CA . VAL A 1 77 ? 11.225 1.190 -30.061 1.00 77.38 77 VAL A CA 1
ATOM 641 C C . VAL A 1 77 ? 11.721 0.810 -28.650 1.00 77.38 77 VAL A C 1
ATOM 643 O O . VAL A 1 77 ? 12.898 0.909 -28.329 1.00 77.38 77 VAL A O 1
ATOM 646 N N . LEU A 1 78 ? 10.824 0.405 -27.744 1.00 80.19 78 LEU A N 1
ATOM 647 C CA . LEU A 1 78 ? 11.219 0.040 -26.382 1.00 80.19 78 LEU A CA 1
ATOM 648 C C . LEU A 1 78 ? 11.787 -1.388 -26.334 1.00 80.19 78 LEU A C 1
ATOM 650 O O . LEU A 1 78 ? 11.286 -2.268 -27.046 1.00 80.19 78 LEU A O 1
ATOM 654 N N . PRO A 1 79 ? 12.780 -1.652 -25.463 1.00 82.81 79 PRO A N 1
ATOM 655 C CA . PRO A 1 79 ? 13.309 -2.995 -25.260 1.00 82.81 79 PRO A CA 1
ATOM 656 C C . PRO A 1 79 ? 12.210 -4.006 -24.927 1.00 82.81 79 PRO A C 1
ATOM 658 O O . PRO A 1 79 ? 11.293 -3.753 -24.141 1.00 82.81 79 PRO A O 1
ATOM 661 N N . ARG A 1 80 ? 12.316 -5.187 -25.540 1.00 85.56 80 ARG A N 1
ATOM 662 C CA . ARG A 1 80 ? 11.360 -6.288 -25.379 1.00 85.56 80 ARG A CA 1
ATOM 663 C C . ARG A 1 80 ? 11.857 -7.244 -24.301 1.00 85.56 80 ARG A C 1
ATOM 665 O O . ARG A 1 80 ? 12.964 -7.769 -24.408 1.00 85.56 80 ARG A O 1
ATOM 672 N N . GLY A 1 81 ? 11.020 -7.538 -23.308 1.00 87.75 81 GLY A N 1
ATOM 673 C CA . GLY A 1 81 ? 11.403 -8.436 -22.219 1.00 87.75 81 GLY A CA 1
ATOM 674 C C . GLY A 1 81 ? 10.688 -8.156 -20.904 1.00 87.75 81 GLY A C 1
ATOM 675 O O . GLY A 1 81 ? 9.628 -7.526 -20.874 1.00 87.75 81 GLY A O 1
ATOM 676 N N . ILE A 1 82 ? 11.271 -8.693 -19.836 1.00 91.94 82 ILE A N 1
ATOM 677 C CA . ILE A 1 82 ? 10.864 -8.460 -18.451 1.00 91.94 82 ILE A CA 1
ATOM 678 C C . ILE A 1 82 ? 11.544 -7.166 -17.978 1.00 91.94 82 ILE A C 1
ATOM 680 O O . ILE A 1 82 ? 12.769 -7.091 -18.099 1.00 91.94 82 ILE A O 1
ATOM 684 N N . PRO A 1 83 ? 10.799 -6.167 -17.470 1.00 91.00 83 PRO A N 1
ATOM 685 C CA . PRO A 1 83 ? 11.362 -4.901 -16.998 1.00 91.00 83 PRO A CA 1
ATOM 686 C C . PRO A 1 83 ? 12.559 -5.053 -16.056 1.00 91.00 83 PRO A C 1
ATOM 688 O O . PRO A 1 83 ? 13.569 -4.390 -16.281 1.00 91.00 83 PRO A O 1
ATOM 691 N N . ASP A 1 84 ? 12.501 -5.959 -15.077 1.00 92.38 84 ASP A N 1
ATOM 692 C CA . ASP A 1 84 ? 13.616 -6.185 -14.146 1.00 92.38 84 ASP A CA 1
ATOM 693 C C . ASP A 1 84 ? 14.887 -6.690 -14.843 1.00 92.38 84 ASP A C 1
ATOM 695 O O . ASP A 1 84 ? 15.988 -6.241 -14.533 1.00 92.38 84 ASP A O 1
ATOM 699 N N . LEU A 1 85 ? 14.754 -7.576 -15.837 1.00 92.88 85 LEU A N 1
ATOM 700 C CA . LEU A 1 85 ? 15.901 -8.101 -16.588 1.00 92.88 85 LEU A CA 1
ATOM 701 C C . LEU A 1 85 ? 16.483 -7.066 -17.549 1.00 92.88 85 LEU A C 1
ATOM 703 O O . LEU A 1 85 ? 17.702 -6.947 -17.640 1.00 92.88 85 LEU A O 1
ATOM 707 N N . ILE A 1 86 ? 15.619 -6.304 -18.226 1.00 90.81 86 ILE A N 1
ATOM 708 C CA . ILE A 1 86 ? 16.035 -5.194 -19.094 1.00 90.81 86 ILE A CA 1
ATOM 709 C C . ILE A 1 86 ? 16.793 -4.161 -18.267 1.00 90.81 86 ILE A C 1
ATOM 711 O O . ILE A 1 86 ? 17.845 -3.690 -18.680 1.00 90.81 86 ILE A O 1
ATOM 715 N N . THR A 1 87 ? 16.265 -3.836 -17.088 1.00 89.06 87 THR A N 1
ATOM 716 C CA . THR A 1 87 ? 16.883 -2.878 -16.177 1.00 89.06 87 THR A CA 1
ATOM 717 C C . THR A 1 87 ? 18.212 -3.421 -15.666 1.00 89.06 87 THR A C 1
ATOM 719 O O . THR A 1 87 ? 19.195 -2.700 -15.691 1.00 89.06 87 THR A O 1
ATOM 722 N N . ALA A 1 88 ? 18.295 -4.681 -15.238 1.00 91.38 88 ALA A N 1
ATOM 723 C CA . ALA A 1 88 ? 19.530 -5.244 -14.693 1.00 91.38 88 ALA A CA 1
ATOM 724 C C . ALA A 1 88 ? 20.636 -5.478 -15.740 1.00 91.38 88 ALA A C 1
ATOM 726 O O . ALA A 1 88 ? 21.810 -5.401 -15.388 1.00 91.38 88 ALA A O 1
ATOM 727 N N . LYS A 1 89 ? 20.275 -5.818 -16.986 1.00 91.25 89 LYS A N 1
ATOM 728 C CA . LYS A 1 89 ? 21.205 -6.209 -18.064 1.00 91.25 89 LYS A CA 1
ATOM 729 C C . LYS A 1 89 ? 20.765 -5.642 -19.421 1.00 91.25 89 LYS A C 1
ATOM 731 O O . LYS A 1 89 ? 20.350 -6.405 -20.305 1.00 91.25 89 LYS A O 1
ATOM 736 N N . PRO A 1 90 ? 20.797 -4.312 -19.598 1.00 90.06 90 PRO A N 1
ATOM 737 C CA . PRO A 1 90 ? 20.291 -3.665 -20.806 1.00 90.06 90 PRO A CA 1
ATOM 738 C C . PRO A 1 90 ? 21.028 -4.099 -22.081 1.00 90.06 90 PRO A C 1
ATOM 740 O O . PRO A 1 90 ? 20.413 -4.140 -23.152 1.00 90.06 90 PRO A O 1
ATOM 743 N N . GLU A 1 91 ? 22.293 -4.514 -21.975 1.00 90.25 91 GLU A N 1
ATOM 744 C CA . GLU A 1 91 ? 23.125 -4.998 -23.079 1.00 90.25 91 GLU A CA 1
ATOM 745 C C . GLU A 1 91 ? 22.569 -6.267 -23.740 1.00 90.25 91 GLU A C 1
ATOM 747 O O . GLU A 1 91 ? 22.652 -6.422 -24.958 1.00 90.25 91 GLU A O 1
ATOM 752 N N . LEU A 1 92 ? 21.913 -7.146 -22.971 1.00 89.50 92 LEU A N 1
ATOM 753 C CA . LEU A 1 92 ? 21.280 -8.361 -23.502 1.00 89.50 92 LEU A CA 1
ATOM 754 C C . LEU A 1 92 ? 20.011 -8.061 -24.309 1.00 89.50 92 LEU A C 1
ATOM 756 O O . LEU A 1 92 ? 19.529 -8.914 -25.055 1.00 89.50 92 LEU A O 1
ATOM 760 N N . HIS A 1 93 ? 19.469 -6.854 -24.157 1.00 87.06 93 HIS A N 1
ATOM 761 C CA . HIS A 1 93 ? 18.261 -6.391 -24.829 1.00 87.06 93 HIS A CA 1
ATOM 762 C C . HIS A 1 93 ? 18.552 -5.352 -25.922 1.00 87.06 93 HIS A C 1
ATOM 764 O O . HIS A 1 93 ? 17.610 -4.771 -26.461 1.00 87.06 93 HIS A O 1
ATOM 770 N N . GLY A 1 94 ? 19.828 -5.140 -26.272 1.00 85.12 94 GLY A N 1
ATOM 771 C CA . GLY A 1 94 ? 20.239 -4.174 -27.295 1.00 85.12 94 GLY A CA 1
ATOM 772 C C . GLY A 1 94 ? 20.009 -2.724 -26.869 1.00 85.12 94 GLY A C 1
ATOM 773 O O . GLY A 1 94 ? 19.690 -1.883 -27.705 1.00 85.12 94 GLY A O 1
ATOM 774 N N . THR A 1 95 ? 20.107 -2.444 -25.567 1.00 85.19 95 THR A N 1
ATOM 775 C CA . THR A 1 95 ? 19.886 -1.111 -24.992 1.00 85.19 95 THR A CA 1
ATOM 776 C C . THR A 1 95 ? 21.046 -0.668 -24.113 1.00 85.19 95 THR A C 1
ATOM 778 O O . THR A 1 95 ? 21.929 -1.458 -23.788 1.00 85.19 95 THR A O 1
ATOM 781 N N . VAL A 1 96 ? 21.045 0.613 -23.747 1.00 84.25 96 VAL A N 1
ATOM 782 C CA . VAL A 1 96 ? 22.089 1.254 -22.941 1.00 84.25 96 VAL A CA 1
ATOM 783 C C . VAL A 1 96 ? 21.549 1.524 -21.539 1.00 84.25 96 VAL A C 1
ATOM 785 O O . VAL A 1 96 ? 20.384 1.900 -21.391 1.00 84.25 96 VAL A O 1
ATOM 788 N N . ASP A 1 97 ? 22.386 1.332 -20.519 1.00 86.31 97 ASP A N 1
ATOM 789 C CA . ASP A 1 97 ? 22.046 1.713 -19.150 1.00 86.31 97 ASP A CA 1
ATOM 790 C C . ASP A 1 97 ? 22.168 3.231 -18.970 1.00 86.31 97 ASP A C 1
ATOM 792 O O . ASP A 1 97 ? 23.228 3.811 -19.204 1.00 86.31 97 ASP A O 1
ATOM 796 N N . PHE A 1 98 ? 21.079 3.865 -18.543 1.00 83.25 98 PHE A N 1
ATOM 797 C CA . PHE A 1 98 ? 21.026 5.294 -18.227 1.00 83.25 98 PHE A CA 1
ATOM 798 C C . PHE A 1 98 ? 20.824 5.552 -16.730 1.00 83.25 98 PHE A C 1
ATOM 800 O O . PHE A 1 98 ? 20.503 6.675 -16.338 1.00 83.25 98 PHE A O 1
ATOM 807 N N . LYS A 1 99 ? 20.955 4.527 -15.880 1.00 84.81 99 LYS A N 1
ATOM 808 C CA . LYS A 1 99 ? 20.841 4.714 -14.436 1.00 84.81 99 LYS A CA 1
ATOM 809 C C . LYS A 1 99 ? 21.924 5.646 -13.913 1.00 84.81 99 LYS A C 1
ATOM 811 O O . LYS A 1 99 ? 23.081 5.602 -14.323 1.00 84.81 99 LYS A O 1
ATOM 816 N N . VAL A 1 100 ? 21.521 6.452 -12.942 1.00 87.25 100 VAL A N 1
ATOM 817 C CA . VAL A 1 100 ? 22.435 7.147 -12.045 1.00 87.25 100 VAL A CA 1
ATOM 818 C C . VAL A 1 100 ? 22.440 6.346 -10.754 1.00 87.25 100 VAL A C 1
ATOM 820 O O . VAL A 1 100 ? 21.482 6.414 -9.983 1.00 87.25 100 VAL A O 1
ATOM 823 N N . ASP A 1 101 ? 23.489 5.555 -10.547 1.00 84.88 101 ASP A N 1
ATOM 824 C CA . ASP A 1 101 ? 23.644 4.786 -9.317 1.00 84.88 101 ASP A CA 1
ATOM 825 C C . ASP A 1 101 ? 23.962 5.743 -8.166 1.00 84.88 101 ASP A C 1
ATOM 827 O O . ASP A 1 101 ? 25.041 6.332 -8.079 1.00 84.88 101 ASP A O 1
ATOM 831 N N . VAL A 1 102 ? 22.984 5.924 -7.286 1.00 89.31 102 VAL A N 1
ATOM 832 C CA . VAL A 1 102 ? 23.134 6.684 -6.046 1.00 89.31 102 VAL A CA 1
ATOM 833 C C . VAL A 1 102 ? 23.430 5.686 -4.931 1.00 89.31 102 VAL A C 1
ATOM 835 O O . VAL A 1 102 ? 22.726 4.685 -4.794 1.00 89.31 102 VAL A O 1
ATOM 838 N N . SER A 1 103 ? 24.483 5.928 -4.146 1.00 92.06 103 SER A N 1
ATOM 839 C CA . SER A 1 103 ? 24.837 5.030 -3.045 1.00 92.06 103 SER A CA 1
ATOM 840 C C . SER A 1 103 ? 23.755 5.023 -1.967 1.00 92.06 103 SER A C 1
ATOM 842 O O . SER A 1 103 ? 23.129 6.047 -1.683 1.00 92.06 103 SER A O 1
ATOM 844 N N . GLN A 1 104 ? 23.564 3.866 -1.333 1.00 91.25 104 GLN A N 1
ATOM 845 C CA . GLN A 1 104 ? 22.582 3.704 -0.261 1.00 91.25 104 GLN A CA 1
ATOM 846 C C . GLN A 1 104 ? 22.858 4.659 0.911 1.00 91.25 104 GLN A C 1
ATOM 848 O O . GLN A 1 104 ? 21.933 5.298 1.395 1.00 91.25 104 GLN A O 1
ATOM 853 N N . ASP A 1 105 ? 24.134 4.897 1.232 1.00 93.69 105 ASP A N 1
ATOM 854 C CA . ASP A 1 105 ? 24.557 5.865 2.252 1.00 93.69 105 ASP A CA 1
ATOM 855 C C . ASP A 1 105 ? 23.987 7.281 2.032 1.00 93.69 105 ASP A C 1
ATOM 857 O O . ASP A 1 105 ? 23.722 8.007 2.991 1.00 93.69 105 ASP A O 1
ATOM 861 N N . VAL A 1 106 ? 23.803 7.706 0.772 1.00 92.50 106 VAL A N 1
ATOM 862 C CA . VAL A 1 106 ? 23.209 9.016 0.455 1.00 92.50 106 VAL A CA 1
ATOM 863 C C . VAL A 1 106 ? 21.713 9.005 0.743 1.00 92.50 106 VAL A C 1
ATOM 865 O O . VAL A 1 106 ? 21.208 9.984 1.291 1.00 92.50 106 VAL A O 1
ATOM 868 N N . PHE A 1 107 ? 21.010 7.922 0.410 1.00 90.19 107 PHE A N 1
ATOM 869 C CA . PHE A 1 107 ? 19.598 7.777 0.758 1.00 90.19 107 PHE A CA 1
ATOM 870 C C . PHE A 1 107 ? 19.405 7.763 2.271 1.00 90.19 107 PHE A C 1
ATOM 872 O O . PHE A 1 107 ? 18.622 8.570 2.759 1.00 90.19 107 PHE A O 1
ATOM 879 N N . ASP A 1 108 ? 20.190 6.976 3.006 1.00 91.75 108 ASP A N 1
ATOM 880 C CA . ASP A 1 108 ? 20.111 6.891 4.469 1.00 91.75 108 ASP A CA 1
ATOM 881 C C . ASP A 1 108 ? 20.369 8.261 5.126 1.00 91.75 108 ASP A C 1
ATOM 883 O O . ASP A 1 108 ? 19.669 8.681 6.055 1.00 91.75 108 ASP A O 1
ATOM 887 N N . ALA A 1 109 ? 21.352 9.013 4.614 1.00 92.31 109 ALA A N 1
ATOM 888 C CA . ALA A 1 109 ? 21.650 10.364 5.083 1.00 92.31 109 ALA A CA 1
ATOM 889 C C . ALA A 1 109 ? 20.517 11.360 4.777 1.00 92.31 109 ALA A C 1
ATOM 891 O O . ALA A 1 109 ? 20.207 12.217 5.610 1.00 92.31 109 ALA A O 1
ATOM 892 N N . MET A 1 110 ? 19.896 11.269 3.597 1.00 90.69 110 MET A N 1
ATOM 893 C CA . MET A 1 110 ? 18.763 12.119 3.219 1.00 90.69 110 MET A CA 1
ATOM 894 C C . MET A 1 110 ? 17.493 11.754 3.989 1.00 90.69 110 MET A C 1
ATOM 896 O O . MET A 1 110 ? 16.780 12.656 4.420 1.00 90.69 110 MET A O 1
ATOM 900 N N . GLU A 1 111 ? 17.237 10.468 4.213 1.00 89.94 111 GLU A N 1
ATOM 901 C CA . GLU A 1 111 ? 16.127 9.969 5.023 1.00 89.94 111 GLU A CA 1
ATOM 902 C C . GLU A 1 111 ? 16.276 10.454 6.464 1.00 89.94 111 GLU A C 1
ATOM 904 O O . GLU A 1 111 ? 15.393 11.131 6.975 1.00 89.94 111 GLU A O 1
ATOM 909 N N . THR A 1 112 ? 17.455 10.296 7.071 1.00 90.12 112 THR A N 1
ATOM 910 C CA . THR A 1 112 ? 17.733 10.836 8.415 1.00 90.12 112 THR A CA 1
ATOM 911 C C . THR A 1 112 ? 17.505 12.352 8.491 1.00 90.12 112 THR A C 1
ATOM 913 O O . THR A 1 112 ? 17.044 12.875 9.506 1.00 90.12 112 THR A O 1
ATOM 916 N N . LYS A 1 113 ? 17.831 13.081 7.417 1.00 92.00 113 LYS A N 1
ATOM 917 C CA . LYS A 1 113 ? 17.729 14.543 7.366 1.00 92.00 113 LYS A CA 1
ATOM 918 C C . LYS A 1 113 ? 16.302 15.051 7.142 1.00 92.00 113 LYS A C 1
ATOM 920 O O . LYS A 1 113 ? 15.935 16.068 7.728 1.00 92.00 113 LYS A O 1
ATOM 925 N N . PHE A 1 114 ? 15.538 14.415 6.258 1.00 89.25 114 PHE A N 1
ATOM 926 C CA . PHE A 1 114 ? 14.246 14.922 5.778 1.00 89.25 114 PHE A CA 1
ATOM 927 C C . PHE A 1 114 ? 13.044 14.097 6.247 1.00 89.25 114 PHE A C 1
ATOM 929 O O . PHE A 1 114 ? 11.935 14.620 6.311 1.00 89.25 114 PHE A O 1
ATOM 936 N N . ALA A 1 115 ? 13.261 12.834 6.590 1.00 89.38 115 ALA A N 1
ATOM 937 C CA . ALA A 1 115 ? 12.248 11.857 6.964 1.00 89.38 115 ALA A CA 1
ATOM 938 C C . ALA A 1 115 ? 12.724 11.027 8.175 1.00 89.38 115 ALA A C 1
ATOM 940 O O . ALA A 1 115 ? 12.866 9.810 8.067 1.00 89.38 115 ALA A O 1
ATOM 941 N N . PRO A 1 116 ? 13.008 11.661 9.332 1.00 87.44 116 PRO A N 1
ATOM 942 C CA . PRO A 1 116 ? 13.451 10.922 10.509 1.00 87.44 116 PRO A CA 1
ATOM 943 C C . PRO A 1 116 ? 12.403 9.872 10.901 1.00 87.44 116 PRO A C 1
ATOM 945 O O . PRO A 1 116 ? 11.205 10.146 10.839 1.00 87.44 116 PRO A O 1
ATOM 948 N N . GLN A 1 117 ? 12.851 8.690 11.327 1.00 80.38 117 GLN A N 1
ATOM 949 C CA . GLN A 1 117 ? 11.970 7.549 11.630 1.00 80.38 117 GLN A CA 1
ATOM 950 C C . GLN A 1 117 ? 10.941 7.861 12.727 1.00 80.38 117 GLN A C 1
ATOM 952 O O . GLN A 1 117 ? 9.817 7.374 12.680 1.00 80.38 117 GLN A O 1
ATOM 957 N N . ASP A 1 118 ? 11.294 8.749 13.657 1.00 82.31 118 ASP A N 1
ATOM 958 C CA . ASP A 1 118 ? 10.413 9.193 14.741 1.00 82.31 118 ASP A CA 1
ATOM 959 C C . ASP A 1 118 ? 9.394 10.264 14.302 1.00 82.31 118 ASP A C 1
ATOM 961 O O . ASP A 1 118 ? 8.685 10.829 15.138 1.00 82.31 118 ASP A O 1
ATOM 965 N N . ASN A 1 119 ? 9.320 10.599 13.007 1.00 82.69 119 ASN A N 1
ATOM 966 C CA . ASN A 1 119 ? 8.373 11.593 12.513 1.00 82.69 119 ASN A CA 1
ATOM 967 C C . ASN A 1 119 ? 6.926 11.090 12.701 1.00 82.69 119 ASN A C 1
ATOM 969 O O . ASN A 1 119 ? 6.577 10.035 12.163 1.00 82.69 119 ASN A O 1
ATOM 973 N N . PRO A 1 120 ? 6.050 11.856 13.385 1.00 79.38 120 PRO A N 1
ATOM 974 C CA . PRO A 1 120 ? 4.646 11.494 13.580 1.00 79.38 120 PRO A CA 1
ATOM 975 C C . PRO A 1 120 ? 3.880 11.180 12.290 1.00 79.38 120 PRO A C 1
ATOM 977 O O . PRO A 1 120 ? 2.898 10.451 12.337 1.00 79.38 120 PRO A O 1
ATOM 980 N N . VAL A 1 121 ? 4.329 11.680 11.131 1.00 80.06 121 VAL A N 1
ATOM 981 C CA . VAL A 1 121 ? 3.718 11.368 9.827 1.00 80.06 121 VAL A CA 1
ATOM 982 C C . VAL A 1 121 ? 3.755 9.872 9.487 1.00 80.06 121 VAL A C 1
ATOM 984 O O . VAL A 1 121 ? 2.904 9.397 8.740 1.00 80.06 121 VAL A O 1
ATOM 987 N N . PHE A 1 122 ? 4.718 9.124 10.036 1.00 80.50 122 PHE A N 1
ATOM 988 C CA . PHE A 1 122 ? 4.842 7.679 9.834 1.00 80.50 122 PHE A CA 1
ATOM 989 C C . PHE A 1 122 ? 4.017 6.863 10.837 1.00 80.50 122 PHE A C 1
ATOM 991 O O . PHE A 1 122 ? 3.900 5.646 10.698 1.00 80.50 122 PHE A O 1
ATOM 998 N N . GLN A 1 123 ? 3.411 7.512 11.835 1.00 84.75 123 GLN A N 1
ATOM 999 C CA . GLN A 1 123 ? 2.539 6.853 12.800 1.00 84.75 123 GLN A CA 1
ATOM 1000 C C . GLN A 1 123 ? 1.138 6.710 12.198 1.00 84.75 123 GLN A C 1
ATOM 1002 O O . GLN A 1 123 ? 0.356 7.658 12.162 1.00 84.75 123 GLN A O 1
ATOM 1007 N N . LEU A 1 124 ? 0.812 5.503 11.723 1.00 85.44 124 LEU A N 1
ATOM 1008 C CA . LEU A 1 124 ? -0.512 5.191 11.161 1.00 85.44 124 LEU A CA 1
ATOM 1009 C C . LEU A 1 124 ? -1.641 5.379 12.182 1.00 85.44 124 LEU A C 1
ATOM 1011 O O . LEU A 1 124 ? -2.746 5.800 11.841 1.00 85.44 124 LEU A O 1
ATOM 1015 N N . VAL A 1 125 ? -1.348 5.039 13.434 1.00 88.06 125 VAL A N 1
ATOM 1016 C CA . VAL A 1 125 ? -2.225 5.166 14.596 1.00 88.06 125 VAL A CA 1
ATOM 1017 C C . VAL A 1 125 ? -1.376 5.588 15.800 1.00 88.06 125 VAL A C 1
ATOM 1019 O O . VAL A 1 125 ? -0.157 5.388 15.775 1.00 88.06 125 VAL A O 1
ATOM 1022 N N . PRO A 1 126 ? -1.979 6.144 16.865 1.00 88.50 126 PRO A N 1
ATOM 1023 C CA . PRO A 1 126 ? -1.245 6.479 18.079 1.00 88.50 126 PRO A CA 1
ATOM 1024 C C . PRO A 1 126 ? -0.454 5.281 18.626 1.00 88.50 126 PRO A C 1
ATOM 1026 O O . PRO A 1 126 ? -1.005 4.178 18.658 1.00 88.50 126 PRO A O 1
ATOM 1029 N N . PRO A 1 127 ? 0.783 5.473 19.121 1.00 87.25 127 PRO A N 1
ATOM 1030 C CA . PRO A 1 127 ? 1.627 4.375 19.601 1.00 87.25 127 PRO A CA 1
ATOM 1031 C C . PRO A 1 127 ? 0.961 3.497 20.668 1.00 87.25 127 PRO A C 1
ATOM 1033 O O . PRO A 1 127 ? 1.010 2.277 20.574 1.00 87.25 127 PRO A O 1
ATOM 1036 N N . LEU A 1 128 ? 0.242 4.110 21.617 1.00 87.25 128 LEU A N 1
ATOM 1037 C CA . LEU A 1 128 ? -0.513 3.375 22.640 1.00 87.25 128 LEU A CA 1
ATOM 1038 C C . LEU A 1 128 ? -1.586 2.464 22.030 1.00 87.25 128 LEU A C 1
ATOM 1040 O O . LEU A 1 128 ? -1.779 1.340 22.481 1.00 87.25 128 LEU A O 1
ATOM 1044 N N . PHE A 1 129 ? -2.273 2.939 20.988 1.00 89.69 129 PHE A N 1
ATOM 1045 C CA . PHE A 1 129 ? -3.262 2.133 20.281 1.00 89.69 129 PHE A CA 1
ATOM 1046 C C . PHE A 1 129 ? -2.594 1.021 19.466 1.00 89.69 129 PHE A C 1
ATOM 1048 O O . PHE A 1 129 ? -3.129 -0.078 19.400 1.00 89.69 129 PHE A O 1
ATOM 1055 N N . HIS A 1 130 ? -1.432 1.285 18.860 1.00 90.81 130 HIS A N 1
ATOM 1056 C CA . HIS A 1 130 ? -0.677 0.277 18.114 1.00 90.81 130 HIS A CA 1
ATOM 1057 C C . HIS A 1 130 ? -0.272 -0.907 19.002 1.00 90.81 130 HIS A C 1
ATOM 1059 O O . HIS A 1 130 ? -0.520 -2.047 18.619 1.00 90.81 130 HIS A O 1
ATOM 1065 N N . GLU A 1 131 ? 0.304 -0.640 20.179 1.00 90.69 131 GLU A N 1
ATOM 1066 C CA . GLU A 1 131 ? 0.706 -1.678 21.142 1.00 90.69 131 GLU A CA 1
ATOM 1067 C C . GLU A 1 131 ? -0.499 -2.513 21.594 1.00 90.69 131 GLU A C 1
ATOM 1069 O O . GLU A 1 131 ? -0.480 -3.739 21.522 1.00 90.69 131 GLU A O 1
ATOM 1074 N N . MET A 1 132 ? -1.591 -1.839 21.959 1.00 90.44 132 MET A N 1
ATOM 1075 C CA . MET A 1 132 ? -2.842 -2.487 22.344 1.00 90.44 132 MET A CA 1
ATOM 1076 C C . MET A 1 132 ? -3.427 -3.352 21.210 1.00 90.44 132 MET A C 1
ATOM 1078 O O . MET A 1 132 ? -3.857 -4.482 21.436 1.00 90.44 132 MET A O 1
ATOM 1082 N N . ALA A 1 133 ? -3.449 -2.834 19.979 1.00 91.88 133 ALA A N 1
ATOM 1083 C CA . ALA A 1 133 ? -3.956 -3.560 18.820 1.00 91.88 133 ALA A CA 1
ATOM 1084 C C . ALA A 1 133 ? -3.102 -4.797 18.500 1.00 91.88 133 ALA A C 1
ATOM 1086 O O . ALA A 1 133 ? -3.670 -5.837 18.179 1.00 91.88 133 ALA A O 1
ATOM 1087 N N . GLU A 1 134 ? -1.774 -4.718 18.634 1.00 93.94 134 GLU A N 1
ATOM 1088 C CA . GLU A 1 134 ? -0.872 -5.872 18.503 1.00 93.94 134 GLU A CA 1
ATOM 1089 C C . GLU A 1 134 ? -1.177 -6.966 19.535 1.00 93.94 134 GLU A C 1
ATOM 1091 O O . GLU A 1 134 ? -1.257 -8.145 19.178 1.00 93.94 134 GLU A O 1
ATOM 1096 N N . ASP A 1 135 ? -1.405 -6.593 20.796 1.00 92.56 135 ASP A N 1
ATOM 1097 C CA . ASP A 1 135 ? -1.715 -7.546 21.865 1.00 92.56 135 ASP A CA 1
ATOM 1098 C C . ASP A 1 135 ? -3.040 -8.279 21.609 1.00 92.56 135 ASP A C 1
ATOM 1100 O O . ASP A 1 135 ? -3.097 -9.513 21.666 1.00 92.56 135 ASP A O 1
ATOM 1104 N N . TYR A 1 136 ? -4.102 -7.555 21.241 1.00 92.38 136 TYR A N 1
ATOM 1105 C CA . TYR A 1 136 ? -5.386 -8.179 20.902 1.00 92.38 136 TYR A CA 1
ATOM 1106 C C . TYR A 1 136 ? -5.330 -8.965 19.592 1.00 92.38 136 TYR A C 1
ATOM 1108 O O . TYR A 1 136 ? -5.924 -10.038 19.480 1.00 92.38 136 TYR A O 1
ATOM 1116 N N . TYR A 1 137 ? -4.565 -8.494 18.609 1.00 94.69 137 TYR A N 1
ATOM 1117 C CA . TYR A 1 137 ? -4.337 -9.235 17.375 1.00 94.69 137 TYR A CA 1
ATOM 1118 C C . TYR A 1 137 ? -3.581 -10.550 17.630 1.00 94.69 137 TYR A C 1
ATOM 1120 O O . TYR A 1 137 ? -3.861 -11.581 17.005 1.00 94.69 137 TYR A O 1
ATOM 1128 N N . ALA A 1 138 ? -2.658 -10.553 18.596 1.00 93.56 138 ALA A N 1
ATOM 1129 C CA . ALA A 1 138 ? -2.016 -11.763 19.086 1.00 93.56 138 ALA A CA 1
ATOM 1130 C C . ALA A 1 138 ? -2.999 -12.684 19.827 1.00 93.56 138 ALA A C 1
ATOM 1132 O O . ALA A 1 138 ? -2.954 -13.898 19.611 1.00 93.56 138 ALA A O 1
ATOM 1133 N N . ALA A 1 139 ? -3.915 -12.130 20.628 1.00 92.06 139 ALA A N 1
ATOM 1134 C CA . ALA A 1 139 ? -4.937 -12.887 21.353 1.00 92.06 139 ALA A CA 1
ATOM 1135 C C . ALA A 1 139 ? -5.903 -13.637 20.417 1.00 92.06 139 ALA A C 1
ATOM 1137 O O . ALA A 1 139 ? -6.206 -14.807 20.657 1.00 92.06 139 ALA A O 1
ATOM 1138 N N . ILE A 1 140 ? -6.301 -13.027 19.293 1.00 92.75 140 ILE A N 1
ATOM 1139 C CA . ILE A 1 140 ? -7.132 -13.682 18.263 1.00 92.75 140 ILE A CA 1
ATOM 1140 C C . ILE A 1 140 ? -6.340 -14.643 17.350 1.00 92.75 140 ILE A C 1
ATOM 1142 O O . ILE A 1 140 ? -6.892 -15.199 16.400 1.00 92.75 140 ILE A O 1
ATOM 1146 N N . GLY A 1 141 ? -5.048 -14.864 17.623 1.00 92.56 141 GLY A N 1
ATOM 1147 C CA . GLY A 1 141 ? -4.220 -15.867 16.949 1.00 92.56 141 GLY A CA 1
ATOM 1148 C C . GLY A 1 141 ? -3.496 -15.393 15.688 1.00 92.56 141 GLY A C 1
ATOM 1149 O O . GLY A 1 141 ? -3.045 -16.236 14.913 1.00 92.56 141 GLY A O 1
ATOM 1150 N N . ARG A 1 142 ? -3.358 -14.076 15.476 1.00 92.81 142 ARG A N 1
ATOM 1151 C CA . ARG A 1 142 ? -2.678 -13.467 14.311 1.00 92.81 142 ARG A CA 1
ATOM 1152 C C . ARG A 1 142 ? -3.179 -14.007 12.959 1.00 92.81 142 ARG A C 1
ATOM 1154 O O . ARG A 1 142 ? -2.382 -14.512 12.160 1.00 92.81 142 ARG A O 1
ATOM 1161 N N . PRO A 1 143 ? -4.496 -13.951 12.698 1.00 94.00 143 PRO A N 1
ATOM 1162 C CA . PRO A 1 143 ? -5.075 -14.492 11.474 1.00 94.00 143 PRO A CA 1
ATOM 1163 C C . PRO A 1 143 ? -4.533 -13.767 10.239 1.00 94.00 143 PRO A C 1
ATOM 1165 O O . PRO A 1 143 ? -4.445 -12.549 10.216 1.00 94.00 143 PRO A O 1
ATOM 1168 N N . THR A 1 144 ? -4.204 -14.491 9.170 1.00 92.38 144 THR A N 1
ATOM 1169 C CA . THR A 1 144 ? -3.720 -13.849 7.940 1.00 92.38 144 THR A CA 1
ATOM 1170 C C . THR A 1 144 ? -4.802 -12.968 7.313 1.00 92.38 144 THR A C 1
ATOM 1172 O O . THR A 1 144 ? -5.905 -13.431 7.003 1.00 92.38 144 THR A O 1
ATOM 1175 N N . VAL A 1 145 ? -4.467 -11.698 7.087 1.00 93.00 145 VAL A N 1
ATOM 1176 C CA . VAL A 1 145 ? -5.339 -10.734 6.414 1.00 93.00 145 VAL A CA 1
ATOM 1177 C C . VAL A 1 145 ? -5.243 -10.946 4.910 1.00 93.00 145 VAL A C 1
ATOM 1179 O O . VAL A 1 145 ? -4.171 -10.855 4.321 1.00 93.00 145 VAL A O 1
ATOM 1182 N N . THR A 1 146 ? -6.373 -11.262 4.291 1.00 91.88 146 THR A N 1
ATOM 1183 C CA . THR A 1 146 ? -6.510 -11.452 2.844 1.00 91.88 146 THR A CA 1
ATOM 1184 C C . THR A 1 146 ? -7.769 -10.745 2.359 1.00 91.88 146 THR A C 1
ATOM 1186 O O . THR A 1 146 ? -8.624 -10.363 3.158 1.00 91.88 146 THR A O 1
ATOM 1189 N N . HIS A 1 147 ? -7.956 -10.663 1.042 1.00 89.62 147 HIS A N 1
ATOM 1190 C CA . HIS A 1 147 ? -9.184 -10.133 0.443 1.00 89.62 147 HIS A CA 1
ATOM 1191 C C . HIS A 1 147 ? -10.481 -10.803 0.940 1.00 89.62 147 HIS A C 1
ATOM 1193 O O . HIS A 1 147 ? -11.538 -10.173 0.926 1.00 89.62 147 HIS A O 1
ATOM 1199 N N . ALA A 1 148 ? -10.420 -12.076 1.348 1.00 89.94 148 ALA A N 1
ATOM 1200 C CA . ALA A 1 148 ? -11.578 -12.824 1.832 1.00 89.94 148 ALA A CA 1
ATOM 1201 C C . ALA A 1 148 ? -11.798 -12.646 3.340 1.00 89.94 148 ALA A C 1
ATOM 1203 O O . ALA A 1 148 ? -12.939 -12.547 3.781 1.00 89.94 148 ALA A O 1
ATOM 1204 N N . THR A 1 149 ? -10.712 -12.577 4.112 1.00 92.88 149 THR A N 1
ATOM 1205 C CA . THR A 1 149 ? -10.746 -12.585 5.582 1.00 92.88 149 THR A CA 1
ATOM 1206 C C . THR A 1 149 ? -10.719 -11.191 6.203 1.00 92.88 149 THR A C 1
ATOM 1208 O O . THR A 1 149 ? -10.968 -11.063 7.397 1.00 92.88 149 THR A O 1
ATOM 1211 N N . PHE A 1 150 ? -10.455 -10.137 5.421 1.00 94.88 150 PHE A N 1
ATOM 1212 C CA . PHE A 1 150 ? -10.267 -8.769 5.919 1.00 94.88 150 PHE A CA 1
ATOM 1213 C C . PHE A 1 150 ? -11.350 -8.322 6.917 1.00 94.88 150 PHE A C 1
ATOM 1215 O O . PHE A 1 150 ? -11.039 -7.961 8.051 1.00 94.88 150 PHE A O 1
ATOM 1222 N N . TRP A 1 151 ? -12.627 -8.402 6.531 1.00 95.31 151 TRP A N 1
ATOM 1223 C CA . TRP A 1 151 ? -13.738 -7.960 7.384 1.00 95.31 151 TRP A CA 1
ATOM 1224 C C . TRP A 1 151 ? -14.012 -8.880 8.576 1.00 95.31 151 TRP A C 1
ATOM 1226 O O . TRP A 1 151 ? -14.560 -8.427 9.579 1.00 95.31 151 TRP A O 1
ATOM 1236 N N . GLU A 1 152 ? -13.650 -10.158 8.479 1.00 94.69 152 GLU A N 1
ATOM 1237 C CA . GLU A 1 152 ? -13.773 -11.115 9.583 1.00 94.69 152 GLU A CA 1
ATOM 1238 C C . GLU A 1 152 ? -12.728 -10.811 10.659 1.00 94.69 152 GLU A C 1
ATOM 1240 O O . GLU A 1 152 ? -13.061 -10.708 11.838 1.00 94.69 152 GLU A O 1
ATOM 1245 N N . VAL A 1 153 ? -11.482 -10.572 10.241 1.00 95.38 153 VAL A N 1
ATOM 1246 C CA . VAL A 1 153 ? -10.384 -10.169 11.128 1.00 95.38 153 VAL A CA 1
ATOM 1247 C C . VAL A 1 153 ? -10.665 -8.808 11.758 1.00 95.38 153 VAL A C 1
ATOM 1249 O O . VAL A 1 153 ? -10.488 -8.649 12.963 1.00 95.38 153 VAL A O 1
ATOM 1252 N N . TYR A 1 154 ? -11.164 -7.851 10.971 1.00 95.81 154 TYR A N 1
ATOM 1253 C CA . TYR A 1 154 ? -11.578 -6.539 11.466 1.00 95.81 154 TYR A CA 1
ATOM 1254 C C . TYR A 1 154 ? -12.609 -6.650 12.598 1.00 95.81 154 TYR A C 1
ATOM 1256 O O . TYR A 1 154 ? -12.423 -6.069 13.665 1.00 95.81 154 TYR A O 1
ATOM 1264 N N . GLN A 1 155 ? -13.680 -7.422 12.389 1.00 94.75 155 GLN A N 1
ATOM 1265 C CA . GLN A 1 155 ? -14.734 -7.598 13.390 1.00 94.75 155 GLN A CA 1
ATOM 1266 C C . GLN A 1 155 ? -14.248 -8.362 14.621 1.00 94.75 155 GLN A C 1
ATOM 1268 O O . GLN A 1 155 ? -14.648 -8.014 15.730 1.00 94.75 155 GLN A O 1
ATOM 1273 N N . ALA A 1 156 ? -13.396 -9.377 14.446 1.00 94.38 156 ALA A N 1
ATOM 1274 C CA . ALA A 1 156 ? -12.813 -10.122 15.558 1.00 94.38 156 ALA A CA 1
ATOM 1275 C C . ALA A 1 156 ? -11.955 -9.208 16.441 1.00 94.38 156 ALA A C 1
ATOM 1277 O O . ALA A 1 156 ? -12.155 -9.166 17.651 1.00 94.38 156 ALA A O 1
ATOM 1278 N N . LEU A 1 157 ? -11.071 -8.414 15.829 1.00 93.62 157 LEU A N 1
ATOM 1279 C CA . LEU A 1 157 ? -10.222 -7.464 16.543 1.00 93.62 157 LEU A CA 1
ATOM 1280 C C . LEU A 1 157 ? -11.048 -6.373 17.238 1.00 93.62 157 LEU A C 1
ATOM 1282 O O . LEU A 1 157 ? -10.829 -6.085 18.410 1.00 93.62 157 LEU A O 1
ATOM 1286 N N . LEU A 1 158 ? -12.039 -5.802 16.544 1.00 93.06 158 LEU A N 1
ATOM 1287 C CA . LEU A 1 158 ? -12.933 -4.800 17.126 1.00 93.06 158 LEU A CA 1
ATOM 1288 C C . LEU A 1 158 ? -13.732 -5.366 18.309 1.00 93.06 158 LEU A C 1
ATOM 1290 O O . LEU A 1 158 ? -13.875 -4.698 19.328 1.00 93.06 158 LEU A O 1
ATOM 1294 N N . SER A 1 159 ? -14.241 -6.593 18.185 1.00 92.75 159 SER A N 1
ATOM 1295 C CA . SER A 1 159 ? -15.005 -7.252 19.250 1.00 92.75 159 SER A CA 1
ATOM 1296 C C . SER A 1 159 ? -14.143 -7.560 20.469 1.00 92.75 159 SER A C 1
ATOM 1298 O O . SER A 1 159 ? -14.648 -7.483 21.585 1.00 92.75 159 SER A O 1
ATOM 1300 N N . GLU A 1 160 ? -12.871 -7.907 20.272 1.00 91.69 160 GLU A N 1
ATOM 1301 C CA . GLU A 1 160 ? -11.925 -8.133 21.366 1.00 91.69 160 GLU A CA 1
ATOM 1302 C C . GLU A 1 160 ? -11.646 -6.826 22.119 1.00 91.69 160 GLU A C 1
ATOM 1304 O O . GLU A 1 160 ? -11.792 -6.769 23.337 1.00 91.69 160 GLU A O 1
ATOM 1309 N N . ILE A 1 161 ? -11.372 -5.738 21.391 1.00 89.88 161 ILE A N 1
ATOM 1310 C CA . ILE A 1 161 ? -11.139 -4.419 21.997 1.00 89.88 161 ILE A CA 1
ATOM 1311 C C . ILE A 1 161 ? -12.382 -3.923 22.746 1.00 89.88 161 ILE A C 1
ATOM 1313 O O . ILE A 1 161 ? -12.265 -3.354 23.819 1.00 89.88 161 ILE A O 1
ATOM 1317 N N . LEU A 1 162 ? -13.589 -4.146 22.220 1.00 88.44 162 LEU A N 1
ATOM 1318 C CA . LEU A 1 162 ? -14.825 -3.736 22.899 1.00 88.44 162 LEU A CA 1
ATOM 1319 C C . LEU A 1 162 ? -15.145 -4.565 24.152 1.00 88.44 162 LEU A C 1
ATOM 1321 O O . LEU A 1 162 ? -15.917 -4.113 24.993 1.00 88.44 162 LEU A O 1
ATOM 1325 N N . GLN A 1 163 ? -14.610 -5.783 24.271 1.00 86.56 163 GLN A N 1
ATOM 1326 C CA . GLN A 1 163 ? -14.786 -6.623 25.462 1.00 86.56 163 GLN A CA 1
ATOM 1327 C C . GLN A 1 163 ? -13.829 -6.242 26.593 1.00 86.56 163 GLN A C 1
ATOM 1329 O O . GLN A 1 163 ? -14.135 -6.472 27.764 1.00 86.56 163 GLN A O 1
ATOM 1334 N N . HIS A 1 164 ? -12.683 -5.667 26.244 1.00 79.44 164 HIS A N 1
ATOM 1335 C CA . HIS A 1 164 ? -11.699 -5.170 27.184 1.00 79.44 164 HIS A CA 1
ATOM 1336 C C . HIS A 1 164 ? -11.837 -3.643 27.273 1.00 79.44 164 HIS A C 1
ATOM 1338 O O . HIS A 1 164 ? -11.304 -2.932 26.435 1.00 79.44 164 HIS A O 1
ATOM 1344 N N . ASP A 1 165 ? -12.546 -3.137 28.292 1.00 63.97 165 ASP A N 1
ATOM 1345 C CA . ASP A 1 165 ? -12.819 -1.705 28.585 1.00 63.97 165 ASP A CA 1
ATOM 1346 C C . ASP A 1 165 ? -11.561 -0.788 28.714 1.00 63.97 165 ASP A C 1
ATOM 1348 O O . ASP A 1 165 ? -11.657 0.353 29.162 1.00 63.97 165 ASP A O 1
ATOM 1352 N N . ASP A 1 166 ? -10.376 -1.250 28.310 1.00 64.06 166 ASP A N 1
ATOM 1353 C CA . ASP A 1 166 ? -9.082 -0.560 28.333 1.00 64.06 166 ASP A CA 1
ATOM 1354 C C . ASP A 1 166 ? -8.871 0.373 27.125 1.00 64.06 166 ASP A C 1
ATOM 1356 O O . ASP A 1 166 ? -7.735 0.671 26.751 1.00 64.06 166 ASP A O 1
ATOM 1360 N N . VAL A 1 167 ? -9.944 0.866 26.494 1.00 62.75 167 VAL A N 1
ATOM 1361 C CA . VAL A 1 167 ? -9.813 1.836 25.399 1.00 62.75 167 VAL A CA 1
ATOM 1362 C C . VAL A 1 167 ? -9.258 3.140 25.991 1.00 62.75 167 VAL A C 1
ATOM 1364 O O . VAL A 1 167 ? -9.933 3.760 26.819 1.00 62.75 167 VAL A O 1
ATOM 1367 N N . PRO A 1 168 ? -8.045 3.584 25.602 1.00 61.66 168 PRO A N 1
ATOM 1368 C CA . PRO A 1 168 ? -7.475 4.828 26.105 1.00 61.66 168 PRO A CA 1
ATOM 1369 C C . PRO A 1 168 ? -8.412 5.995 25.797 1.00 61.66 168 PRO A C 1
ATOM 1371 O O . PRO A 1 168 ? -9.197 5.923 24.856 1.00 61.66 168 PRO A O 1
ATOM 1374 N N . ASP A 1 169 ? -8.327 7.090 26.546 1.00 60.56 169 ASP A N 1
ATOM 1375 C CA . ASP A 1 169 ? -9.145 8.273 26.273 1.00 60.56 169 ASP A CA 1
ATOM 1376 C C . ASP A 1 169 ? -8.757 8.875 24.904 1.00 60.56 169 ASP A C 1
ATOM 1378 O O . ASP A 1 169 ? -7.744 9.565 24.750 1.00 60.56 169 ASP A O 1
ATOM 1382 N N . MET A 1 170 ? -9.516 8.506 23.869 1.00 60.59 170 MET A N 1
ATOM 1383 C CA . MET A 1 170 ? -9.173 8.723 22.458 1.00 60.59 170 MET A CA 1
ATOM 1384 C C . MET A 1 170 ? -9.609 10.101 21.942 1.00 60.59 170 MET A C 1
ATOM 1386 O O . MET A 1 170 ? -9.417 10.404 20.764 1.00 60.59 170 MET A O 1
ATOM 1390 N N . GLU A 1 171 ? -10.157 10.953 22.817 1.00 52.00 171 GLU A N 1
ATOM 1391 C CA . GLU A 1 171 ? -10.593 12.322 22.504 1.00 52.00 171 GLU A CA 1
ATOM 1392 C C . GLU A 1 171 ? -9.432 13.270 22.147 1.00 52.00 171 GLU A C 1
ATOM 1394 O O . GLU A 1 171 ? -9.656 14.296 21.511 1.00 52.00 171 GLU A O 1
ATOM 1399 N N . ASN A 1 172 ? -8.185 12.922 22.493 1.00 46.84 172 ASN A N 1
ATOM 1400 C CA . ASN A 1 172 ? -6.991 13.738 22.215 1.00 46.84 172 ASN A CA 1
ATOM 1401 C C . ASN A 1 172 ? -6.115 13.214 21.071 1.00 46.84 172 ASN A C 1
ATOM 1403 O O . ASN A 1 172 ? -4.989 13.683 20.894 1.00 46.84 172 ASN A O 1
ATOM 1407 N N . ILE A 1 173 ? -6.589 12.238 20.296 1.00 51.94 173 ILE A N 1
ATOM 1408 C CA . ILE A 1 173 ? -5.847 11.804 19.114 1.00 51.94 173 ILE A CA 1
ATOM 1409 C C . ILE A 1 173 ? -5.901 12.963 18.126 1.00 51.94 173 ILE A C 1
ATOM 1411 O O . ILE A 1 173 ? -7.013 13.334 17.734 1.00 51.94 173 ILE A O 1
ATOM 1415 N N . PRO A 1 174 ? -4.757 13.556 17.721 1.00 43.47 174 PRO A N 1
ATOM 1416 C CA . PRO A 1 174 ? -4.777 14.503 16.628 1.00 43.47 174 PRO A CA 1
ATOM 1417 C C . PRO A 1 174 ? -5.389 13.733 15.473 1.00 43.47 174 PRO A C 1
ATOM 1419 O O . PRO A 1 174 ? -4.822 12.737 15.015 1.00 43.47 174 PRO A O 1
ATOM 1422 N N . GLN A 1 175 ? -6.600 14.133 15.075 1.00 44.97 175 GLN A N 1
ATOM 1423 C CA . GLN A 1 175 ? -7.140 13.709 13.806 1.00 44.97 175 GLN A CA 1
ATOM 1424 C C . GLN A 1 175 ? -5.990 13.966 12.850 1.00 44.97 175 GLN A C 1
ATOM 1426 O O . GLN A 1 175 ? -5.491 15.089 12.764 1.00 44.97 175 GLN A O 1
ATOM 1431 N N . SER A 1 176 ? -5.476 12.908 12.222 1.00 43.78 176 SER A N 1
ATOM 1432 C CA . SER A 1 176 ? -4.803 13.128 10.968 1.00 43.78 176 SER A CA 1
ATOM 1433 C C . SER A 1 176 ? -5.884 13.798 10.142 1.00 43.78 176 SER A C 1
ATOM 1435 O O . SER A 1 176 ? -6.830 13.160 9.667 1.00 43.78 176 SER A O 1
ATOM 1437 N N . ASP A 1 177 ? -5.809 15.125 10.107 1.00 37.59 177 ASP A N 1
ATOM 1438 C CA . ASP A 1 177 ? -6.364 15.937 9.065 1.00 37.59 177 ASP A CA 1
ATOM 1439 C C . ASP A 1 177 ? -5.671 15.372 7.830 1.00 37.59 177 ASP A C 1
ATOM 1441 O O . ASP A 1 177 ? -4.649 15.860 7.350 1.00 37.59 177 ASP A O 1
ATOM 1445 N N . ALA A 1 178 ? -6.221 14.272 7.310 1.00 38.19 178 ALA A N 1
ATOM 1446 C CA . ALA A 1 178 ? -6.360 14.126 5.891 1.00 38.19 178 ALA A CA 1
ATOM 1447 C C . ALA A 1 178 ? -7.082 15.408 5.509 1.00 38.19 178 ALA A C 1
ATOM 1449 O O . ALA A 1 178 ? -8.310 15.469 5.547 1.00 38.19 178 ALA A O 1
ATOM 1450 N N . HIS A 1 179 ? -6.293 16.464 5.297 1.00 35.12 179 HIS A N 1
ATOM 1451 C CA . HIS A 1 179 ? -6.735 17.688 4.699 1.00 35.12 179 HIS A CA 1
ATOM 1452 C C . HIS A 1 179 ? -7.435 17.198 3.445 1.00 35.12 179 HIS A C 1
ATOM 1454 O O . HIS A 1 179 ? -6.802 16.772 2.476 1.00 35.12 179 HIS A O 1
ATOM 1460 N N . VAL A 1 180 ? -8.765 17.177 3.502 1.00 34.72 180 VAL A N 1
ATOM 1461 C CA . VAL A 1 180 ? -9.569 17.335 2.312 1.00 34.72 180 VAL A CA 1
ATOM 1462 C C . VAL A 1 180 ? -8.967 18.591 1.715 1.00 34.72 180 VAL A C 1
ATOM 1464 O O . VAL A 1 180 ? -9.018 19.646 2.344 1.00 34.72 180 VAL A O 1
ATOM 1467 N N . TYR A 1 181 ? -8.216 18.418 0.627 1.00 38.28 181 TYR A N 1
ATOM 1468 C CA . TYR A 1 181 ? -7.547 19.504 -0.067 1.00 38.28 181 TYR A CA 1
ATOM 1469 C C . TYR A 1 181 ? -8.653 20.453 -0.520 1.00 38.28 181 TYR A C 1
ATOM 1471 O O . TYR A 1 181 ? -9.252 20.272 -1.579 1.00 38.28 181 TYR A O 1
ATOM 1479 N N . ASP A 1 182 ? -8.973 21.425 0.323 1.00 36.84 182 ASP A N 1
ATOM 1480 C CA . ASP A 1 182 ? -9.946 22.459 0.037 1.00 36.84 182 ASP A CA 1
ATOM 1481 C C . ASP A 1 182 ? -9.209 23.524 -0.772 1.00 36.84 182 ASP A C 1
ATOM 1483 O O . ASP A 1 182 ? -8.789 24.537 -0.236 1.00 36.84 182 ASP A O 1
ATOM 1487 N N . GLY A 1 183 ? -8.912 23.195 -2.036 1.00 44.53 183 GLY A N 1
ATOM 1488 C CA . GLY A 1 183 ? -8.552 24.107 -3.133 1.00 44.53 183 GLY A CA 1
ATOM 1489 C C . GLY A 1 183 ? -7.283 24.970 -3.037 1.00 44.53 183 GLY A C 1
ATOM 1490 O O . GLY A 1 183 ? -6.734 25.307 -4.080 1.00 44.53 183 GLY A O 1
ATOM 1491 N N . ASP A 1 184 ? -6.778 25.284 -1.847 1.00 42.22 184 ASP A N 1
ATOM 1492 C CA . ASP A 1 184 ? -5.813 26.358 -1.598 1.00 42.22 184 ASP A CA 1
ATOM 1493 C C . ASP A 1 184 ? -4.499 25.807 -1.033 1.00 42.22 184 ASP A C 1
ATOM 1495 O O . ASP A 1 184 ? -4.000 26.206 0.022 1.00 42.22 184 ASP A O 1
ATOM 1499 N N . ALA A 1 185 ? -3.890 24.876 -1.770 1.00 45.62 185 ALA A N 1
ATOM 1500 C CA . ALA A 1 185 ? -2.468 24.623 -1.593 1.00 45.62 185 ALA A CA 1
ATOM 1501 C C . ALA A 1 185 ? -1.711 25.940 -1.853 1.00 45.62 185 ALA A C 1
ATOM 1503 O O . ALA A 1 185 ? -1.947 26.559 -2.898 1.00 45.62 185 ALA A O 1
ATOM 1504 N N . PRO A 1 186 ? -0.787 26.386 -0.978 1.00 40.56 186 PRO A N 1
ATOM 1505 C CA . PRO A 1 186 ? 0.125 27.454 -1.354 1.00 40.56 186 PRO A CA 1
ATOM 1506 C C . PRO A 1 186 ? 0.845 26.981 -2.613 1.00 40.56 186 PRO A C 1
ATOM 1508 O O . PRO A 1 186 ? 1.496 25.935 -2.590 1.00 40.56 186 PRO A O 1
ATOM 1511 N N . ALA A 1 187 ? 0.651 27.705 -3.720 1.00 48.06 187 ALA A N 1
ATOM 1512 C CA . ALA A 1 187 ? 1.265 27.386 -4.997 1.00 48.06 187 ALA A CA 1
ATOM 1513 C C . ALA A 1 187 ? 2.747 27.108 -4.746 1.00 48.06 187 ALA A C 1
ATOM 1515 O O . ALA A 1 187 ? 3.476 28.000 -4.305 1.00 48.06 187 ALA A O 1
ATOM 1516 N N . VAL A 1 188 ? 3.167 25.854 -4.946 1.00 50.00 188 VAL A N 1
ATOM 1517 C CA . VAL A 1 188 ? 4.576 25.486 -4.842 1.00 50.00 188 VAL A CA 1
ATOM 1518 C C . VAL A 1 188 ? 5.285 26.396 -5.827 1.00 50.00 188 VAL A C 1
ATOM 1520 O O . VAL A 1 188 ? 5.028 26.322 -7.030 1.00 50.00 188 VAL A O 1
ATOM 1523 N N . ALA A 1 189 ? 6.083 27.328 -5.306 1.00 49.75 189 ALA A N 1
ATOM 1524 C CA . ALA A 1 189 ? 6.796 28.271 -6.140 1.00 49.75 189 ALA A CA 1
ATOM 1525 C C . ALA A 1 189 ? 7.646 27.444 -7.103 1.00 49.75 189 ALA A C 1
ATOM 1527 O O . ALA A 1 189 ? 8.513 26.682 -6.669 1.00 49.75 189 ALA A O 1
ATOM 1528 N N . LEU A 1 190 ? 7.334 27.547 -8.397 1.00 52.06 190 LEU A N 1
ATOM 1529 C CA . LEU A 1 190 ? 8.131 26.919 -9.437 1.00 52.06 190 LEU A CA 1
ATOM 1530 C C . LEU A 1 190 ? 9.576 27.360 -9.220 1.00 52.06 190 LEU A C 1
ATOM 1532 O O . LEU A 1 190 ? 9.840 28.542 -8.977 1.00 52.06 190 LEU A O 1
ATOM 1536 N N . ILE A 1 191 ? 10.494 26.397 -9.241 1.00 53.03 191 ILE A N 1
ATOM 1537 C CA . ILE A 1 191 ? 11.918 26.681 -9.102 1.00 53.03 191 ILE A CA 1
ATOM 1538 C C . ILE A 1 191 ? 12.275 27.697 -10.204 1.00 53.03 191 ILE A C 1
ATOM 1540 O O . ILE A 1 191 ? 11.985 27.428 -11.374 1.00 53.03 191 ILE A O 1
ATOM 1544 N N . PRO A 1 192 ? 12.845 28.866 -9.858 1.00 42.94 192 PRO A N 1
ATOM 1545 C CA . PRO A 1 192 ? 13.235 29.856 -10.852 1.00 42.94 192 PRO A CA 1
ATOM 1546 C C . PRO A 1 192 ? 14.189 29.224 -11.873 1.00 42.94 192 PRO A C 1
ATOM 1548 O O . PRO A 1 192 ? 15.068 28.454 -11.491 1.00 42.94 192 PRO A O 1
ATOM 1551 N N . ASP A 1 193 ? 14.009 29.552 -13.151 1.00 49.69 193 ASP A N 1
ATOM 1552 C CA . ASP A 1 193 ? 14.858 29.130 -14.278 1.00 49.69 193 ASP A CA 1
ATOM 1553 C C . ASP A 1 193 ? 14.741 27.663 -14.746 1.00 49.69 193 ASP A C 1
ATOM 1555 O O . ASP A 1 193 ? 15.547 27.215 -15.563 1.00 49.69 193 ASP A O 1
ATOM 1559 N N . LEU A 1 194 ? 13.715 26.916 -14.322 1.00 45.47 194 LEU A N 1
ATOM 1560 C CA . LEU A 1 194 ? 13.363 25.643 -14.966 1.00 45.47 194 LEU A CA 1
ATOM 1561 C C . LEU A 1 194 ? 12.565 25.904 -16.255 1.00 45.47 194 LEU A C 1
ATOM 1563 O O . LEU A 1 194 ? 11.436 26.388 -16.212 1.00 45.47 194 LEU A O 1
ATOM 1567 N N . GLN A 1 195 ? 13.170 25.602 -17.407 1.00 43.53 195 GLN A N 1
ATOM 1568 C CA . GLN A 1 195 ? 12.468 25.547 -18.690 1.00 43.53 195 GLN A CA 1
ATOM 1569 C C . GLN A 1 195 ? 11.592 24.287 -18.731 1.00 43.53 195 GLN A C 1
ATOM 1571 O O . GLN A 1 195 ? 12.036 23.209 -18.327 1.00 43.53 195 GLN A O 1
ATOM 1576 N N . ASP A 1 196 ? 10.358 24.413 -19.230 1.00 45.16 196 ASP A N 1
ATOM 1577 C CA . ASP A 1 196 ? 9.613 23.250 -19.719 1.00 45.16 196 ASP A CA 1
ATOM 1578 C C . ASP A 1 196 ? 10.495 22.502 -20.728 1.00 45.16 196 ASP A C 1
ATOM 1580 O O . ASP A 1 196 ? 11.238 23.141 -21.473 1.00 45.16 196 ASP A O 1
ATOM 1584 N N . LEU A 1 197 ? 10.435 21.164 -20.710 1.00 43.94 197 LEU A N 1
ATOM 1585 C CA . LEU A 1 197 ? 11.231 20.259 -21.554 1.00 43.94 197 LEU A CA 1
ATOM 1586 C C . LEU A 1 197 ? 11.540 20.874 -22.932 1.00 43.94 197 LEU A C 1
ATOM 1588 O O . LEU A 1 197 ? 10.610 21.315 -23.608 1.00 43.94 197 LEU A O 1
ATOM 1592 N N . ASP A 1 198 ? 12.809 20.807 -23.361 1.00 41.78 198 ASP A N 1
ATOM 1593 C CA . ASP A 1 198 ? 13.396 21.417 -24.579 1.00 41.78 198 ASP A CA 1
ATOM 1594 C C . ASP A 1 198 ? 12.594 21.262 -25.892 1.00 41.78 198 ASP A C 1
ATOM 1596 O O . ASP A 1 198 ? 12.907 21.901 -26.895 1.00 41.78 198 ASP A O 1
ATOM 1600 N N . PHE A 1 199 ? 11.564 20.416 -25.918 1.00 41.44 199 PHE A N 1
ATOM 1601 C CA . PHE A 1 199 ? 10.781 20.078 -27.100 1.00 41.44 199 PHE A CA 1
ATOM 1602 C C . PHE A 1 199 ? 9.372 20.679 -27.178 1.00 41.44 199 PHE A C 1
ATOM 1604 O O . PHE A 1 199 ? 8.742 20.538 -28.226 1.00 41.44 199 PHE A O 1
ATOM 1611 N N . GLY A 1 200 ? 8.887 21.388 -26.151 1.00 46.91 200 GLY A N 1
ATOM 1612 C CA . GLY A 1 200 ? 7.626 22.147 -26.216 1.00 46.91 200 GLY A CA 1
ATOM 1613 C C . GLY A 1 200 ? 6.417 21.403 -26.830 1.00 46.91 200 GLY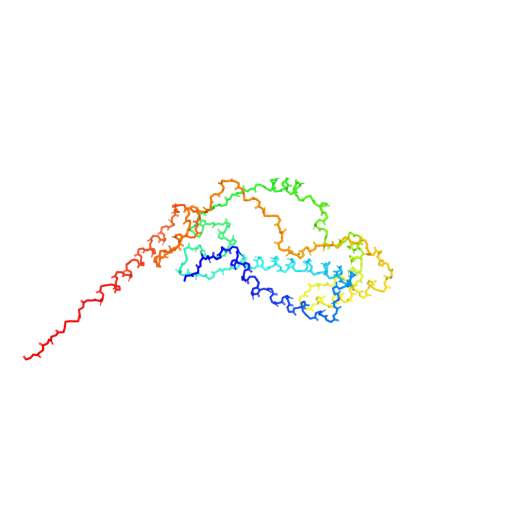 A C 1
ATOM 1614 O O . GLY A 1 200 ? 6.332 20.176 -26.830 1.00 46.91 200 GLY A O 1
ATOM 1615 N N . GLU A 1 201 ? 5.452 22.157 -27.370 1.00 38.34 201 GLU A N 1
ATOM 1616 C CA . GLU A 1 201 ? 4.192 21.660 -27.965 1.00 38.34 201 GLU A CA 1
ATOM 1617 C C . GLU A 1 201 ? 4.347 20.953 -29.336 1.00 38.34 201 GLU A C 1
ATOM 1619 O O . GLU A 1 201 ? 3.348 20.615 -29.975 1.00 38.34 201 GLU A O 1
ATOM 1624 N N . HIS A 1 202 ? 5.568 20.700 -29.821 1.00 40.44 202 HIS A N 1
ATOM 1625 C CA . HIS A 1 202 ? 5.819 20.246 -31.199 1.00 40.44 202 HIS A CA 1
ATOM 1626 C C . HIS A 1 202 ? 6.054 18.737 -31.361 1.00 40.44 202 HIS A C 1
ATOM 1628 O O . HIS A 1 202 ? 6.733 18.299 -32.288 1.00 40.44 202 HIS A O 1
ATOM 1634 N N . VAL A 1 203 ? 5.436 17.909 -30.519 1.00 45.00 203 VAL A N 1
ATOM 1635 C CA . VAL A 1 203 ? 5.513 16.447 -30.653 1.00 45.00 203 VAL A CA 1
ATOM 1636 C C . VAL A 1 203 ? 4.276 15.894 -31.365 1.00 45.00 203 VAL A C 1
ATOM 1638 O O . VAL A 1 203 ? 3.402 15.273 -30.764 1.00 45.00 203 VAL A O 1
ATOM 1641 N N . ALA A 1 204 ? 4.186 16.143 -32.670 1.00 38.25 204 ALA A N 1
ATOM 1642 C CA . ALA A 1 204 ? 3.320 15.388 -33.576 1.00 38.25 204 ALA A CA 1
ATOM 1643 C C . ALA A 1 204 ? 3.838 15.512 -35.019 1.00 38.25 204 ALA A C 1
ATOM 1645 O O . ALA A 1 204 ? 3.365 16.348 -35.786 1.00 38.25 204 ALA A O 1
ATOM 1646 N N . GLY A 1 205 ? 4.831 14.693 -35.369 1.00 42.44 205 GLY A N 1
ATOM 1647 C CA . GLY A 1 205 ? 5.167 14.391 -36.765 1.00 42.44 205 GLY A CA 1
ATOM 1648 C C . GLY A 1 205 ? 4.301 13.244 -37.318 1.00 42.44 205 GLY A C 1
ATOM 1649 O O . GLY A 1 205 ? 3.643 12.556 -36.528 1.00 42.44 205 GLY A O 1
ATOM 1650 N N . PRO A 1 206 ? 4.265 13.043 -38.651 1.00 35.22 206 PRO A N 1
ATOM 1651 C CA . PRO A 1 206 ? 3.549 11.933 -39.284 1.00 35.22 206 PRO A CA 1
ATOM 1652 C C . PRO A 1 206 ? 4.087 10.582 -38.786 1.00 35.22 206 PRO A C 1
ATOM 1654 O O . PRO A 1 206 ? 5.220 10.492 -38.319 1.00 35.22 206 PRO A O 1
ATOM 1657 N N . GLY A 1 207 ? 3.229 9.558 -38.801 1.00 39.81 207 GLY A N 1
ATOM 1658 C CA . GLY A 1 207 ? 3.399 8.296 -38.075 1.00 39.81 207 GLY A CA 1
ATOM 1659 C C . GLY A 1 207 ? 4.651 7.493 -38.434 1.00 39.81 207 GLY A C 1
ATOM 1660 O O . GLY A 1 207 ? 4.573 6.579 -39.240 1.00 39.81 207 GLY A O 1
ATOM 1661 N N . GLY A 1 208 ? 5.758 7.788 -37.756 1.00 47.38 208 GLY A N 1
ATOM 1662 C CA . GLY A 1 208 ? 6.970 6.973 -37.686 1.00 47.38 208 GLY A CA 1
ATOM 1663 C C . GLY A 1 208 ? 7.287 6.537 -36.251 1.00 47.38 208 GLY A C 1
ATOM 1664 O O . GLY A 1 208 ? 6.581 6.882 -35.294 1.00 47.38 208 GLY A O 1
ATOM 1665 N N . PHE A 1 209 ? 8.356 5.758 -36.085 1.00 45.28 209 PHE A N 1
ATOM 1666 C CA . PHE A 1 209 ? 8.853 5.331 -34.779 1.00 45.28 209 PHE A CA 1
ATOM 1667 C C . PHE A 1 209 ? 9.242 6.538 -33.916 1.00 45.28 209 PHE A C 1
ATOM 1669 O O . PHE A 1 209 ? 10.220 7.224 -34.180 1.00 45.28 209 PHE A O 1
ATOM 1676 N 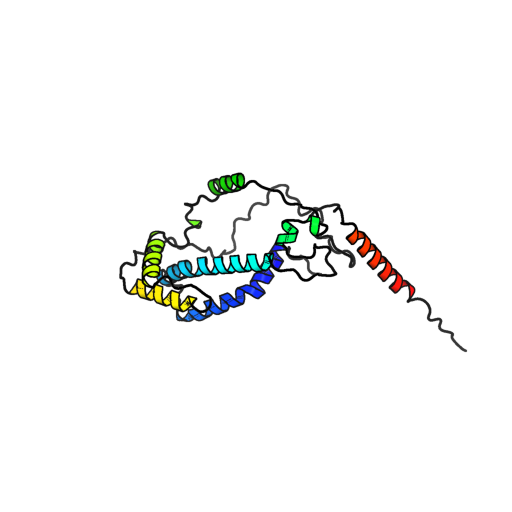N .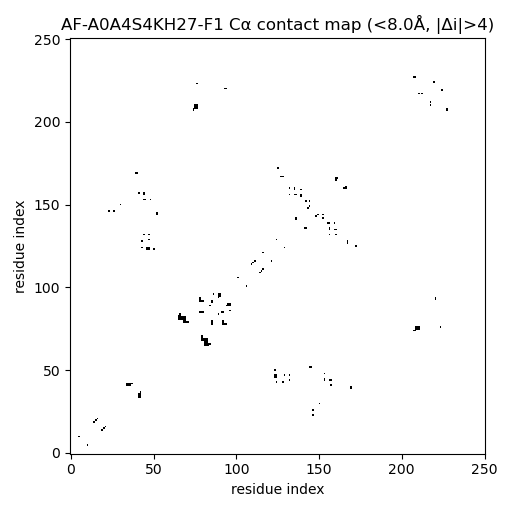 TYR A 1 210 ? 8.487 6.805 -32.848 1.00 48.03 210 TYR A N 1
ATOM 1677 C CA . TYR A 1 210 ? 8.758 7.957 -31.987 1.00 48.03 210 TYR A CA 1
ATOM 1678 C C . TYR A 1 210 ? 9.614 7.578 -30.769 1.00 48.03 210 TYR A C 1
ATOM 1680 O O . TYR A 1 210 ? 9.196 6.802 -29.897 1.00 48.03 210 TYR A O 1
ATOM 1688 N N . TYR A 1 211 ? 10.817 8.152 -30.686 1.00 51.09 211 TYR A N 1
ATOM 1689 C CA . TYR A 1 211 ? 11.673 8.074 -29.507 1.00 51.09 211 TYR A CA 1
ATOM 1690 C C . TYR A 1 211 ? 11.110 8.936 -28.369 1.00 51.09 211 TYR A C 1
ATOM 1692 O O . TYR A 1 211 ? 11.116 10.159 -28.411 1.00 51.09 211 TYR A O 1
ATOM 1700 N N . MET A 1 212 ? 10.633 8.276 -27.312 1.00 48.38 212 MET A N 1
ATOM 1701 C CA . MET A 1 212 ? 10.047 8.906 -26.116 1.00 48.38 212 MET A CA 1
ATOM 1702 C C . MET A 1 212 ? 11.080 9.146 -24.994 1.00 48.38 212 MET A C 1
ATOM 1704 O O . MET A 1 212 ? 10.723 9.072 -23.814 1.00 48.38 212 MET A O 1
ATOM 1708 N N . GLY A 1 213 ? 12.365 9.305 -25.317 1.00 47.38 213 GLY A N 1
ATOM 1709 C CA . GLY A 1 213 ? 13.412 9.582 -24.327 1.00 47.38 213 GLY A CA 1
ATOM 1710 C C . GLY A 1 213 ? 13.858 11.045 -24.368 1.00 47.38 213 GLY A C 1
ATOM 1711 O O . GLY A 1 213 ? 13.826 11.679 -25.412 1.00 47.38 213 GLY A O 1
ATOM 1712 N N . GLY A 1 214 ? 14.283 11.599 -23.232 1.00 43.00 214 GLY A N 1
ATOM 1713 C CA . GLY A 1 214 ? 14.671 13.014 -23.103 1.00 43.00 214 GLY A CA 1
ATOM 1714 C C . GLY A 1 214 ? 16.047 13.379 -23.681 1.00 43.00 214 GLY A C 1
ATOM 1715 O O . GLY A 1 214 ? 16.664 14.321 -23.203 1.00 43.00 214 GLY A O 1
ATOM 1716 N N . LEU A 1 215 ? 16.566 12.617 -24.649 1.00 43.75 215 LEU A N 1
ATOM 1717 C CA . LEU A 1 215 ? 17.850 12.901 -25.301 1.00 43.75 215 LEU A CA 1
ATOM 1718 C C . LEU A 1 215 ? 17.602 13.641 -26.613 1.00 43.75 215 LEU A C 1
ATOM 1720 O O . LEU A 1 215 ? 16.816 13.177 -27.432 1.00 43.75 215 LEU A O 1
ATOM 1724 N N . GLN A 1 216 ? 18.321 14.746 -26.829 1.00 41.75 216 GLN A N 1
ATOM 1725 C CA . GLN A 1 216 ? 18.219 15.544 -28.056 1.00 41.75 216 GLN A CA 1
ATOM 1726 C C . GLN A 1 216 ? 18.668 14.798 -29.316 1.00 41.75 216 GLN A C 1
ATOM 1728 O O . GLN A 1 216 ? 18.2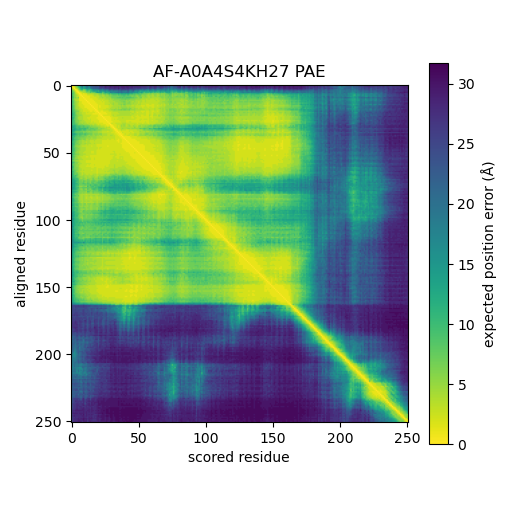25 15.126 -30.410 1.00 41.75 216 GLN A O 1
ATOM 1733 N N . ASN A 1 217 ? 19.539 13.799 -29.157 1.00 49.72 217 ASN A N 1
ATOM 1734 C CA . ASN A 1 217 ? 20.016 12.957 -30.245 1.00 49.72 217 ASN A CA 1
ATOM 1735 C C . ASN A 1 217 ? 20.326 11.556 -29.689 1.00 49.72 217 ASN A C 1
ATOM 1737 O O . ASN A 1 217 ? 21.455 11.292 -29.262 1.00 49.72 217 ASN A O 1
ATOM 1741 N N . PRO A 1 218 ? 19.321 10.676 -29.549 1.00 53.28 218 PRO A N 1
ATOM 1742 C CA . PRO A 1 218 ? 19.555 9.340 -29.025 1.00 53.28 218 PRO A CA 1
ATOM 1743 C C . PRO A 1 218 ? 20.420 8.530 -29.985 1.00 53.28 218 PRO A C 1
ATOM 1745 O O . PRO A 1 218 ? 20.212 8.540 -31.195 1.00 53.28 218 PRO A O 1
ATOM 1748 N N . ASN A 1 219 ? 21.374 7.785 -29.435 1.00 53.22 219 ASN A N 1
ATOM 1749 C CA . ASN A 1 219 ? 22.074 6.773 -30.209 1.00 53.22 219 ASN A CA 1
ATOM 1750 C C . ASN A 1 219 ? 21.112 5.594 -30.406 1.00 53.22 219 ASN A C 1
ATOM 1752 O O . ASN A 1 219 ? 20.938 4.771 -29.503 1.00 53.22 219 ASN A O 1
ATOM 1756 N N . TYR A 1 220 ? 20.404 5.578 -31.534 1.00 54.16 220 TYR A N 1
ATOM 1757 C CA . TYR A 1 220 ? 19.503 4.490 -31.882 1.00 54.16 220 TYR A CA 1
ATOM 1758 C C . TYR A 1 220 ? 20.307 3.190 -32.041 1.00 54.16 220 TYR A C 1
ATOM 1760 O O . TYR A 1 220 ? 21.334 3.197 -32.720 1.00 54.16 220 TYR A O 1
ATOM 1768 N N . PRO A 1 221 ? 19.886 2.068 -31.430 1.00 55.34 221 PRO A N 1
ATOM 1769 C CA . PRO A 1 221 ? 20.471 0.774 -31.764 1.00 55.34 221 PRO A CA 1
ATOM 1770 C C . PRO A 1 221 ? 20.235 0.493 -33.256 1.00 55.34 221 PRO A C 1
ATOM 1772 O O . PRO A 1 221 ? 19.152 0.802 -33.746 1.00 55.34 221 PRO A O 1
ATOM 1775 N N . ASP A 1 222 ? 21.205 -0.112 -33.953 1.00 55.31 222 ASP A N 1
ATOM 1776 C CA . ASP A 1 222 ? 21.207 -0.321 -35.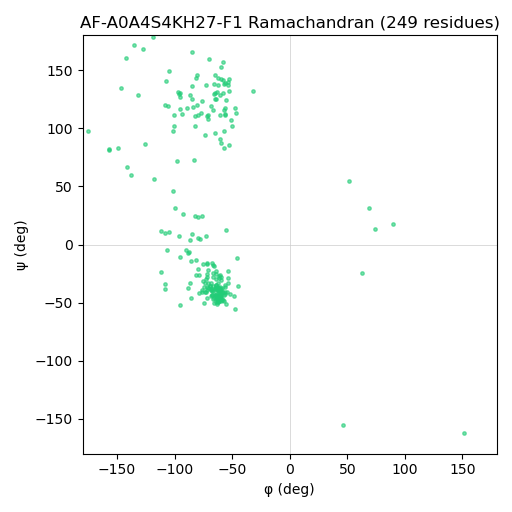421 1.00 55.31 222 ASP A CA 1
ATOM 1777 C C . ASP A 1 222 ? 19.864 -0.827 -35.982 1.00 55.31 222 ASP A C 1
ATOM 1779 O O . ASP A 1 222 ? 19.393 -0.381 -37.024 1.00 55.31 222 ASP A O 1
ATOM 1783 N N . ARG A 1 223 ? 19.172 -1.675 -35.216 1.00 52.91 223 ARG A N 1
ATOM 1784 C CA . ARG A 1 223 ? 17.849 -2.222 -35.542 1.00 52.91 223 ARG A CA 1
ATOM 1785 C C . ARG A 1 223 ? 16.739 -1.174 -35.724 1.00 52.91 223 ARG A C 1
ATOM 1787 O O . ARG A 1 223 ? 15.751 -1.450 -36.394 1.00 52.91 223 ARG A O 1
ATOM 1794 N N . ALA A 1 224 ? 16.832 -0.017 -35.075 1.00 52.25 224 ALA A N 1
ATOM 1795 C CA . ALA A 1 224 ? 15.854 1.057 -35.236 1.00 52.25 224 ALA A CA 1
ATOM 1796 C C . ALA A 1 224 ? 16.031 1.775 -36.583 1.00 52.25 224 ALA A C 1
ATOM 1798 O O . ALA A 1 224 ? 15.026 2.076 -37.215 1.00 52.25 224 ALA A O 1
ATOM 1799 N N . TYR A 1 225 ? 17.275 1.939 -37.052 1.00 58.06 225 TYR A N 1
ATOM 1800 C CA . TYR A 1 225 ? 17.556 2.427 -38.406 1.00 58.06 225 TYR A CA 1
ATOM 1801 C C . TYR A 1 225 ? 17.136 1.408 -39.472 1.00 58.06 225 TYR A C 1
ATOM 1803 O O . TYR A 1 225 ? 16.585 1.789 -40.497 1.00 58.06 225 TYR A O 1
ATOM 1811 N N . GLU A 1 226 ? 17.344 0.110 -39.217 1.00 56.72 226 GLU A N 1
ATOM 1812 C CA . GLU A 1 226 ? 16.861 -0.962 -40.102 1.00 56.72 226 GLU A CA 1
ATOM 1813 C C . GLU A 1 226 ? 15.328 -0.943 -40.230 1.00 56.72 226 GLU A C 1
ATOM 1815 O O . GLU A 1 226 ? 14.813 -1.040 -41.338 1.00 56.72 226 GLU A O 1
ATOM 1820 N N . LEU A 1 227 ? 14.592 -0.753 -39.127 1.00 55.22 227 LEU A N 1
ATOM 1821 C CA . LEU A 1 227 ? 13.125 -0.684 -39.161 1.00 55.22 227 LEU A CA 1
ATOM 1822 C C . LEU A 1 227 ? 12.576 0.621 -39.761 1.00 55.22 227 LEU A C 1
ATOM 1824 O O . LEU A 1 227 ? 11.503 0.594 -40.357 1.00 55.22 227 LEU A O 1
ATOM 1828 N N . GLU A 1 228 ? 13.258 1.756 -39.581 1.00 57.84 228 GLU A N 1
ATOM 1829 C CA . GLU A 1 228 ? 12.903 2.999 -40.284 1.00 57.84 228 GLU A CA 1
ATOM 1830 C C . GLU A 1 228 ? 13.076 2.833 -41.794 1.00 57.84 228 GLU A C 1
ATOM 1832 O O . GLU A 1 228 ? 12.162 3.168 -42.542 1.00 57.84 228 GLU A O 1
ATOM 1837 N N . ALA A 1 229 ? 14.181 2.225 -42.234 1.00 60.12 229 ALA A N 1
ATOM 1838 C CA . ALA A 1 229 ? 14.415 1.935 -43.644 1.00 60.12 229 ALA A CA 1
ATOM 1839 C C . ALA A 1 229 ? 13.394 0.936 -44.227 1.00 60.12 229 ALA A C 1
ATOM 1841 O O . ALA A 1 229 ? 12.972 1.099 -45.368 1.00 60.12 229 ALA A O 1
ATOM 1842 N N . GLU A 1 230 ? 12.970 -0.076 -43.457 1.00 60.72 230 GLU A N 1
ATOM 1843 C CA . GLU A 1 230 ? 11.906 -1.012 -43.861 1.00 60.72 230 GLU A CA 1
ATOM 1844 C C . GLU A 1 230 ? 10.550 -0.302 -44.036 1.00 60.72 230 GLU A C 1
ATOM 1846 O O . GLU A 1 230 ? 9.865 -0.546 -45.024 1.00 60.72 230 GLU A O 1
ATOM 1851 N N . LEU A 1 231 ? 10.175 0.611 -43.131 1.00 56.25 231 LEU A N 1
ATOM 1852 C CA . LEU A 1 231 ? 8.921 1.370 -43.250 1.00 56.25 231 LEU A CA 1
ATOM 1853 C C . LEU A 1 231 ? 8.949 2.417 -44.369 1.00 56.25 231 LEU A C 1
ATOM 1855 O O . LEU A 1 231 ? 7.928 2.634 -45.016 1.00 56.25 231 LEU A O 1
ATOM 1859 N N . GLU A 1 232 ? 10.086 3.081 -44.594 1.00 62.03 232 GLU A N 1
ATOM 1860 C CA . GLU A 1 232 ? 10.248 3.993 -45.733 1.00 62.03 232 GLU A CA 1
ATOM 1861 C C . GLU A 1 232 ? 10.154 3.237 -47.064 1.00 62.03 232 GLU A C 1
ATOM 1863 O O . GLU A 1 232 ? 9.550 3.741 -48.007 1.00 62.03 232 GLU A O 1
ATOM 1868 N N . ALA A 1 233 ? 10.690 2.013 -47.132 1.00 58.41 233 ALA A N 1
ATOM 1869 C CA . ALA A 1 233 ? 10.553 1.150 -48.301 1.00 58.41 233 ALA A CA 1
ATOM 1870 C C . ALA A 1 233 ? 9.102 0.676 -48.515 1.00 58.41 233 ALA A C 1
ATOM 1872 O O . ALA A 1 233 ? 8.613 0.750 -49.638 1.00 58.41 233 ALA A O 1
ATOM 1873 N N . GLU A 1 234 ? 8.390 0.263 -47.458 1.00 54.38 234 GLU A N 1
ATOM 1874 C CA . GLU A 1 234 ? 6.968 -0.121 -47.546 1.00 54.38 234 GLU A CA 1
ATOM 1875 C C . GLU A 1 234 ? 6.066 1.064 -47.951 1.00 54.38 234 GLU A C 1
ATOM 1877 O O . GLU A 1 234 ? 5.125 0.888 -48.720 1.00 54.38 234 GLU A O 1
ATOM 1882 N N . GLY A 1 235 ? 6.364 2.284 -47.487 1.00 50.75 235 GLY A N 1
ATOM 1883 C CA . GLY A 1 235 ? 5.632 3.495 -47.881 1.00 50.75 235 GLY A CA 1
ATOM 1884 C C . GLY A 1 235 ? 5.912 3.958 -49.316 1.00 50.75 235 GLY A C 1
ATOM 1885 O O . GLY A 1 235 ? 5.037 4.548 -49.942 1.00 50.75 235 GLY A O 1
ATOM 1886 N N . MET A 1 236 ? 7.102 3.668 -49.852 1.00 46.53 236 MET A N 1
ATOM 1887 C CA . MET A 1 236 ? 7.424 3.911 -51.263 1.00 46.53 236 MET A CA 1
ATOM 1888 C C . MET A 1 236 ? 6.765 2.887 -52.198 1.00 46.53 236 MET A C 1
ATOM 1890 O O . MET A 1 236 ? 6.392 3.252 -53.309 1.00 46.53 236 MET A O 1
ATOM 1894 N N . GLU A 1 237 ? 6.567 1.638 -51.759 1.00 45.84 237 GLU A N 1
ATOM 1895 C CA . GLU A 1 237 ? 5.830 0.634 -52.546 1.00 45.84 237 GLU A CA 1
ATOM 1896 C C . GLU A 1 237 ? 4.327 0.963 -52.660 1.00 45.84 237 GLU A C 1
ATOM 1898 O O . GLU A 1 237 ? 3.734 0.702 -53.705 1.00 45.84 237 GLU A O 1
ATOM 1903 N N . GLU A 1 238 ? 3.708 1.583 -51.643 1.00 42.72 238 GLU A N 1
ATOM 1904 C CA . GLU A 1 238 ? 2.304 2.033 -51.726 1.00 42.72 238 GLU A CA 1
ATOM 1905 C C . GLU A 1 238 ? 2.111 3.270 -52.632 1.00 42.72 238 GLU A C 1
ATOM 1907 O O . GLU A 1 238 ? 1.054 3.403 -53.247 1.00 42.72 238 GLU A O 1
ATOM 1912 N N . GLU A 1 239 ? 3.109 4.157 -52.767 1.00 41.84 239 GLU A N 1
ATOM 1913 C CA . GLU A 1 239 ? 3.034 5.323 -53.672 1.00 41.84 239 GLU A CA 1
ATOM 1914 C C . GLU A 1 239 ? 3.308 4.975 -55.152 1.00 41.84 239 GLU A C 1
ATOM 1916 O O . GLU A 1 239 ? 2.861 5.707 -56.034 1.00 41.84 239 GLU A O 1
ATOM 1921 N N . GLU A 1 240 ? 3.984 3.859 -55.462 1.00 42.84 240 GLU A N 1
ATOM 1922 C CA . GLU A 1 240 ? 4.234 3.433 -56.854 1.00 42.84 240 GLU A CA 1
ATOM 1923 C C . GLU A 1 240 ? 3.043 2.699 -57.520 1.00 42.84 240 GLU A C 1
ATOM 1925 O O . GLU A 1 240 ? 3.031 2.565 -58.745 1.00 42.84 240 GLU A O 1
ATOM 1930 N N . GLU A 1 241 ? 2.012 2.261 -56.778 1.00 42.75 241 GLU A N 1
ATOM 1931 C CA . GLU A 1 241 ? 0.822 1.588 -57.352 1.00 42.75 241 GLU A CA 1
ATOM 1932 C C . GLU A 1 241 ? -0.339 2.537 -57.747 1.00 42.75 241 GLU A C 1
ATOM 1934 O O . GLU A 1 241 ? -1.309 2.090 -58.366 1.00 42.75 241 GLU A O 1
ATOM 1939 N N . GLU A 1 242 ? -0.257 3.846 -57.473 1.00 42.94 242 GLU A N 1
ATOM 1940 C CA . GLU A 1 242 ? -1.311 4.830 -57.798 1.00 42.94 242 GLU A CA 1
ATOM 1941 C C . GLU A 1 242 ? -1.027 5.683 -59.057 1.00 42.94 242 GLU A C 1
ATOM 1943 O O . GLU A 1 242 ? -1.246 6.887 -59.036 1.00 42.94 242 GLU A O 1
ATOM 1948 N N . GLU A 1 243 ? -0.594 5.130 -60.199 1.00 46.19 243 GLU A N 1
ATOM 1949 C CA . GLU A 1 243 ? -0.617 5.916 -61.456 1.00 46.19 243 GLU A CA 1
ATOM 1950 C C . GLU A 1 243 ? -0.645 5.063 -62.746 1.00 46.19 243 GLU A C 1
ATOM 1952 O O . GLU A 1 243 ? 0.368 4.872 -63.401 1.00 46.19 243 GLU A O 1
ATOM 1957 N N . GLU A 1 244 ? -1.827 4.564 -63.147 1.00 39.88 244 GLU A N 1
ATOM 1958 C CA . GLU A 1 244 ? -2.277 4.518 -64.560 1.00 39.88 244 GLU A CA 1
ATOM 1959 C C . GLU A 1 244 ? -3.726 3.989 -64.665 1.00 39.88 244 GLU A C 1
ATOM 1961 O O . GLU A 1 244 ? -3.990 2.788 -64.688 1.00 39.88 244 GLU A O 1
ATOM 1966 N N . PHE A 1 245 ? -4.704 4.894 -64.770 1.00 34.03 245 PHE A N 1
ATOM 1967 C CA . PHE A 1 245 ? -5.996 4.592 -65.401 1.00 34.03 245 PHE A CA 1
ATOM 1968 C C . PHE A 1 245 ? -6.238 5.640 -66.492 1.00 34.03 245 PHE A C 1
ATOM 1970 O O . PHE A 1 245 ? -6.831 6.695 -66.266 1.00 34.03 245 PHE A O 1
ATOM 1977 N N . GLU A 1 246 ? -5.709 5.356 -67.681 1.00 39.22 246 GLU A N 1
ATOM 1978 C CA . GLU A 1 246 ? -5.920 6.130 -68.902 1.00 39.22 246 GLU A CA 1
ATOM 1979 C C . GLU A 1 246 ? -7.370 5.920 -69.386 1.00 39.22 246 GLU A C 1
ATOM 1981 O O . GLU A 1 246 ? -7.757 4.822 -69.788 1.00 39.22 246 GLU A O 1
ATOM 1986 N N . TYR A 1 247 ? -8.208 6.959 -69.310 1.00 37.31 247 TYR A N 1
ATOM 1987 C CA . TYR A 1 247 ? -9.534 6.955 -69.938 1.00 37.31 247 TYR A CA 1
ATOM 1988 C C . TYR A 1 247 ? -9.389 7.326 -71.419 1.00 37.31 247 TYR A C 1
ATOM 1990 O O . TYR A 1 247 ? -9.091 8.470 -71.759 1.00 37.31 247 TYR A O 1
ATOM 1998 N N . THR A 1 248 ? -9.628 6.361 -72.307 1.00 41.22 248 THR A N 1
ATOM 1999 C CA . THR A 1 248 ? -9.901 6.614 -73.726 1.00 41.22 248 THR A CA 1
ATOM 2000 C C . THR A 1 248 ? -11.343 7.095 -73.892 1.00 41.22 248 THR A C 1
ATOM 2002 O O . THR A 1 248 ? -12.269 6.313 -73.672 1.00 41.22 248 THR A O 1
ATOM 2005 N N . ASP A 1 249 ? -11.531 8.349 -74.306 1.00 38.06 249 ASP A N 1
ATOM 2006 C CA . ASP A 1 249 ? -12.822 8.857 -74.781 1.00 38.06 249 ASP A CA 1
ATOM 2007 C C . ASP A 1 249 ? -12.999 8.515 -76.274 1.00 38.06 249 ASP A C 1
ATOM 2009 O O . ASP A 1 249 ? -12.217 8.947 -77.125 1.00 38.06 249 ASP A O 1
ATOM 2013 N N . GLU A 1 250 ? -14.028 7.720 -76.582 1.00 37.75 250 GLU A N 1
ATOM 2014 C CA . GLU A 1 250 ? -14.570 7.517 -77.931 1.00 37.75 250 GLU A CA 1
ATOM 2015 C C . GLU A 1 250 ? -15.627 8.597 -78.244 1.00 37.75 250 GLU A C 1
ATOM 2017 O O . GLU A 1 250 ? -16.600 8.746 -77.501 1.00 37.75 250 GLU A O 1
ATOM 2022 N N . GLU A 1 251 ? -15.478 9.277 -79.387 1.00 36.47 251 GLU A N 1
ATOM 2023 C CA . GLU A 1 251 ? -16.578 9.804 -80.221 1.00 36.47 251 GLU A CA 1
ATOM 2024 C C . GLU A 1 251 ? -16.432 9.283 -81.658 1.00 36.47 251 GLU A C 1
ATOM 2026 O O . GLU A 1 251 ? -15.289 9.267 -82.178 1.00 36.47 251 GLU A O 1
#

Radius of gyration: 28.16 Å; Cα contacts (8 Å, |Δi|>4): 113; chains: 1; bounding box: 48×46×109 Å

Sequence (251 aa):
MRKHANIKPEIAWSHLRKNWAPGYENILSRGHDIYDPGNTLQKLVFLWLAVPWLQAELDAYKEEFNSSKRRADKNKVLPRGIPDLITAKPELHGTVDFKVDVSQDVFDAMETKFAPQDNPVFQLVPPLFHEMAEDYYAAIGRPTVTHATFWEVYQALLSEILQHDDVPDMENIPQSDAHVYDGDAPAVALIPDLQDLDFGEHVAGPGGFYYMGGLQNPNYPDRAYELEAELEAEGMEEEEEEEEFEYTDEE

Organism: NCBI:txid98765

Solvent-accessible surface area (backbone atoms only — not comparable to full-atom values): 16260 Å² total; per-residue (Å²): 137,79,94,72,80,78,52,73,68,57,47,50,53,52,48,42,58,69,70,52,43,55,62,54,51,60,50,59,58,69,37,64,91,77,54,51,84,88,36,65,66,56,41,46,58,44,46,67,54,48,51,60,49,53,50,52,54,50,52,50,48,50,51,52,59,36,66,39,68,55,83,82,52,94,74,46,90,65,76,73,47,26,54,53,55,43,69,75,42,21,68,84,48,69,44,78,84,81,78,80,89,72,60,66,71,58,52,55,54,46,34,59,72,77,55,42,86,85,40,69,90,76,50,84,51,60,68,73,56,49,56,54,49,50,53,50,38,52,71,73,63,60,71,79,79,42,93,85,38,42,69,57,54,50,51,51,46,52,53,51,52,70,70,44,85,77,69,68,87,66,88,76,58,77,71,80,70,74,66,72,80,75,87,70,72,78,75,75,75,72,67,85,90,70,73,77,66,99,63,69,96,71,85,76,74,81,97,64,82,64,82,92,59,99,55,96,76,67,85,69,48,70,67,55,59,54,51,51,53,51,51,55,50,54,55,51,58,62,64,69,74,75,81,84,84,85,82,82,84,86,130

Nearest PDB structures (foldseek):
  6tug-assembly3_F  TM=1.796E-01  e=6.533E+00  Enterococcus italicus DSM 15952

Mean predicted aligned error: 15.56 Å

Foldseek 3Di:
DPQDDDDPVVVVVVCCCVPPVVLVVVLVVVCPVPADPVDPLSVLLCLLQPVVVVVVVVVVVVCCQQQDWDDDDPLEPDFGGRNVCCQVCVVVRLGDHPDDDDDVVVVVVVCVVPPNPPPCVPVSFPPVVNVVLVVLCVVVPVDDCDSVCPVVSSVSSSVSVVVPPPDPPCPPTPPPCPPPVPPDDPPPPDDPPDDDQPCPSPPDDPRDRDDPDSDPDDPRRVVNVVVRVVVVVVVVVVVVVPDDDDDDDDD